Protein AF-A0A0D1VXF8-F1 (afdb_monomer)

Secondary structure (DSSP, 8-state):
------HHHHHHHHHHHHHHHHHHHHHHHHHHHHHSGGGGS----S-GGGG--SS---BPPPEEEEEEETTT--EEEEE-HHHHHH--SPPPTT-EEEEEE---TT--S-SS---TTSHHHHHHHHHHHHHHHHHHHHHHTT-HHHHHHHHHHHHHHHHHHHHT-EEE--------GGGTTSPPP--EEEE-TTS-EEEEEESSHHHHHHHHPPPBEEESS--S--SSSSS---

Organism: NCBI:txid1016849

Radius of gyration: 23.97 Å; Cα contacts (8 Å, |Δi|>4): 294; chains: 1; bounding box: 50×52×71 Å

Nearest PDB structures (foldseek):
  6zqf-assembly1_UV  TM=2.714E-01  e=1.755E+00  Saccharomyces cerevisiae S288C

Structure (mmCIF, N/CA/C/O backbone):
data_AF-A0A0D1VXF8-F1
#
_entry.id   AF-A0A0D1VXF8-F1
#
loop_
_atom_site.group_PDB
_atom_site.id
_atom_site.type_symbol
_atom_site.label_atom_id
_atom_site.label_alt_id
_atom_site.label_comp_id
_atom_site.label_asym_id
_atom_site.label_entity_id
_atom_site.label_seq_id
_atom_site.pdbx_PDB_ins_code
_atom_site.Cartn_x
_atom_site.Cartn_y
_atom_site.Cartn_z
_atom_site.occupancy
_atom_site.B_iso_or_equiv
_atom_site.auth_seq_id
_atom_site.auth_comp_id
_atom_site.auth_asym_id
_atom_site.auth_atom_id
_atom_site.pdbx_PDB_model_num
ATOM 1 N N . MET A 1 1 ? -6.083 28.041 -29.529 1.00 39.19 1 MET A N 1
ATOM 2 C CA . MET A 1 1 ? -6.226 26.571 -29.591 1.00 39.19 1 MET A CA 1
ATOM 3 C C . MET A 1 1 ? -5.742 26.118 -30.961 1.00 39.19 1 MET A C 1
ATOM 5 O O . MET A 1 1 ? -6.492 26.207 -31.921 1.00 39.19 1 MET A O 1
ATOM 9 N N . HIS A 1 2 ? -4.458 25.769 -31.075 1.00 44.50 2 HIS A N 1
ATOM 10 C CA . HIS A 1 2 ? -3.859 25.305 -32.329 1.00 44.50 2 HIS A CA 1
ATOM 11 C C . HIS A 1 2 ? -4.142 23.806 -32.450 1.00 44.50 2 HIS A C 1
ATOM 13 O O . HIS A 1 2 ? -3.586 23.005 -31.704 1.00 44.50 2 HIS A O 1
ATOM 19 N N . TRP A 1 3 ? -5.088 23.453 -33.314 1.00 53.38 3 TRP A N 1
ATOM 20 C CA . TRP A 1 3 ? -5.453 22.068 -33.589 1.00 53.38 3 TRP A CA 1
ATOM 21 C C . TRP A 1 3 ? -4.365 21.413 -34.456 1.00 53.38 3 TRP A C 1
ATOM 2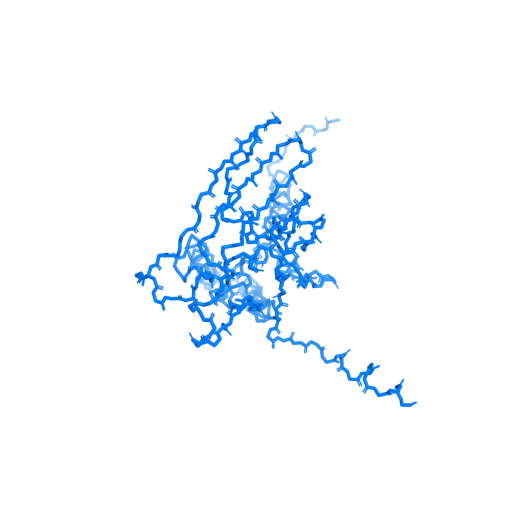3 O O . TRP A 1 3 ? -3.724 22.067 -35.281 1.00 53.38 3 TRP A O 1
ATOM 33 N N . ILE A 1 4 ? -4.101 20.146 -34.162 1.00 55.56 4 ILE A N 1
ATOM 34 C CA . ILE A 1 4 ? -2.943 19.346 -34.569 1.00 55.56 4 ILE A CA 1
ATOM 35 C C . ILE A 1 4 ? -2.866 19.199 -36.095 1.00 55.56 4 ILE A C 1
ATOM 37 O O . ILE A 1 4 ? -3.741 18.587 -36.696 1.00 55.56 4 ILE A O 1
ATOM 41 N N . ASN A 1 5 ? -1.781 19.687 -36.707 1.00 58.69 5 ASN A N 1
ATOM 42 C CA . ASN A 1 5 ? -1.540 19.574 -38.154 1.00 58.69 5 ASN A CA 1
ATOM 43 C C . ASN A 1 5 ? -0.425 18.575 -38.528 1.00 58.69 5 ASN A C 1
ATOM 45 O O . ASN A 1 5 ? -0.113 18.451 -39.709 1.00 58.69 5 ASN A O 1
ATOM 49 N N . ASN A 1 6 ? 0.208 17.874 -37.572 1.00 61.31 6 ASN A N 1
ATOM 50 C CA . ASN A 1 6 ? 1.345 16.996 -37.882 1.00 61.31 6 ASN A CA 1
ATOM 51 C C . ASN A 1 6 ? 1.429 15.745 -36.982 1.00 61.31 6 ASN A C 1
ATOM 53 O O . ASN A 1 6 ? 1.296 15.825 -35.760 1.00 61.31 6 ASN A O 1
ATOM 57 N N . PHE A 1 7 ? 1.703 14.574 -37.569 1.00 63.66 7 PHE A N 1
ATOM 58 C CA . PHE A 1 7 ? 1.803 13.301 -36.831 1.00 63.66 7 PHE A CA 1
ATOM 59 C C . PHE A 1 7 ? 3.023 13.240 -35.897 1.00 63.66 7 PHE A C 1
ATOM 61 O O . PHE A 1 7 ? 2.974 12.592 -34.854 1.00 63.66 7 PHE A O 1
ATOM 68 N N . GLN A 1 8 ? 4.089 13.981 -36.212 1.00 64.69 8 GLN A N 1
ATOM 69 C CA . GLN A 1 8 ? 5.273 14.095 -35.353 1.00 64.69 8 GLN A CA 1
ATOM 70 C C . GLN A 1 8 ? 4.994 14.876 -34.061 1.00 64.69 8 GLN A C 1
ATOM 72 O O . GLN A 1 8 ? 5.508 14.510 -33.005 1.00 64.69 8 GLN A O 1
ATOM 77 N N . SER A 1 9 ? 4.139 15.908 -34.107 1.00 61.84 9 SER A N 1
ATOM 78 C CA . SER A 1 9 ? 3.729 16.617 -32.886 1.00 61.84 9 SER A CA 1
ATOM 79 C C . SER A 1 9 ? 2.830 15.753 -32.001 1.00 61.84 9 SER A C 1
ATOM 81 O O . SER A 1 9 ? 2.907 15.854 -30.783 1.00 61.84 9 SER A O 1
ATOM 83 N N . LEU A 1 10 ? 2.034 14.858 -32.602 1.00 66.00 10 LEU A N 1
ATOM 84 C CA . LEU A 1 10 ? 1.203 13.904 -31.863 1.00 66.00 10 LEU A CA 1
ATOM 85 C C . LEU A 1 10 ? 2.054 12.821 -31.166 1.00 66.00 10 LEU A C 1
ATOM 87 O O . LEU A 1 10 ? 1.751 12.422 -30.046 1.00 66.00 10 LEU A O 1
ATOM 91 N N . GLN A 1 11 ? 3.144 12.374 -31.802 1.00 67.56 11 GLN A N 1
ATOM 92 C CA . GLN A 1 11 ? 4.060 11.375 -31.241 1.00 67.56 11 GLN A CA 1
ATOM 93 C C . GLN A 1 11 ? 4.790 11.882 -29.985 1.00 67.56 11 GLN A C 1
ATOM 95 O O . GLN A 1 11 ? 4.916 11.136 -29.015 1.00 67.56 11 GLN A O 1
ATOM 100 N N . LEU A 1 12 ? 5.245 13.140 -29.977 1.00 69.94 12 LEU A N 1
ATOM 101 C CA . LEU A 1 12 ? 5.939 13.732 -28.824 1.00 69.94 12 LEU A CA 1
ATOM 102 C C . LEU A 1 12 ? 5.010 13.931 -27.616 1.00 69.94 12 LEU A C 1
ATOM 104 O O . LEU A 1 12 ? 5.421 13.688 -26.482 1.00 69.94 12 LEU A O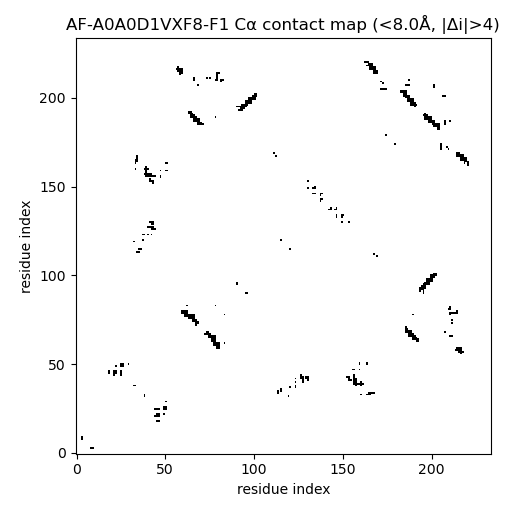 1
ATOM 108 N N . ASP A 1 13 ? 3.753 14.309 -27.857 1.00 75.12 13 ASP A N 1
ATOM 109 C CA . ASP A 1 13 ? 2.767 14.544 -26.795 1.00 75.12 13 ASP A CA 1
ATOM 110 C C . ASP A 1 13 ? 2.313 13.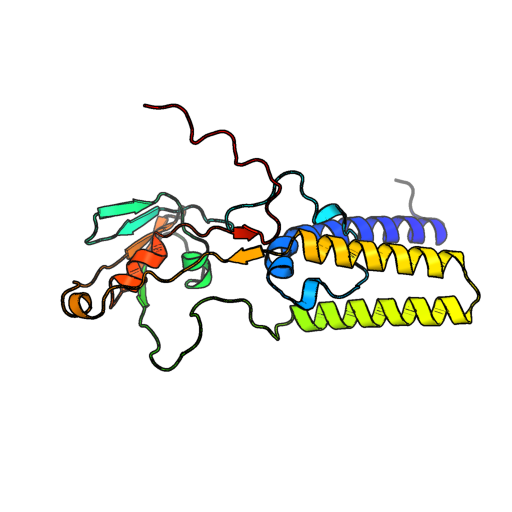226 -26.133 1.00 75.12 13 ASP A C 1
ATOM 112 O O . ASP A 1 13 ? 2.252 13.109 -24.909 1.00 75.12 13 ASP A O 1
ATOM 116 N N . ILE A 1 14 ? 2.113 12.166 -26.931 1.00 80.25 14 ILE A N 1
ATOM 117 C CA . ILE A 1 14 ? 1.750 10.829 -26.426 1.00 80.25 14 ILE A CA 1
ATOM 118 C C . ILE A 1 14 ? 2.840 10.245 -25.518 1.00 80.25 14 ILE A C 1
ATOM 120 O O . ILE A 1 14 ? 2.520 9.671 -24.477 1.00 80.25 14 ILE A O 1
ATOM 124 N N . VAL A 1 15 ? 4.122 10.393 -25.872 1.00 77.25 15 VAL A N 1
ATOM 125 C CA . VAL A 1 15 ? 5.230 9.894 -25.037 1.00 77.25 15 VAL A CA 1
ATOM 126 C C . VAL A 1 15 ? 5.268 10.622 -23.692 1.00 77.25 15 VAL A C 1
ATOM 128 O O . VAL A 1 15 ? 5.439 9.976 -22.657 1.00 77.25 15 VAL A O 1
ATOM 131 N N . GLY A 1 16 ? 5.033 11.938 -23.687 1.00 78.69 16 GLY A N 1
ATOM 132 C CA . GLY A 1 16 ? 4.915 12.722 -22.457 1.00 78.69 16 GLY A CA 1
ATOM 133 C C . GLY A 1 16 ? 3.761 12.251 -21.568 1.00 78.69 16 GLY A C 1
ATOM 134 O O . GLY A 1 16 ? 3.955 12.012 -20.376 1.00 78.69 16 GLY A O 1
ATOM 135 N N . ILE A 1 17 ? 2.577 12.030 -22.149 1.00 83.12 17 ILE A N 1
ATOM 136 C CA . ILE A 1 17 ? 1.393 11.554 -21.413 1.00 83.12 17 ILE A CA 1
ATOM 137 C C . ILE A 1 17 ? 1.622 10.150 -20.837 1.00 83.12 17 ILE A C 1
ATOM 139 O O . ILE A 1 17 ? 1.287 9.905 -19.677 1.00 83.12 17 ILE A O 1
ATOM 143 N N . ILE A 1 18 ? 2.218 9.230 -21.605 1.00 81.94 18 ILE A N 1
ATOM 144 C CA . ILE A 1 18 ? 2.530 7.870 -21.133 1.00 81.94 18 ILE A CA 1
ATOM 145 C C . ILE A 1 18 ? 3.551 7.910 -19.994 1.00 81.94 18 ILE A C 1
ATOM 147 O O . ILE A 1 18 ? 3.412 7.146 -19.039 1.00 81.94 18 ILE A O 1
ATOM 151 N N . ALA A 1 19 ? 4.544 8.800 -20.057 1.00 80.81 19 ALA A N 1
ATOM 152 C CA . ALA A 1 19 ? 5.529 8.954 -18.993 1.00 80.81 19 ALA A CA 1
ATOM 153 C C . ALA A 1 19 ? 4.879 9.440 -17.687 1.00 80.81 19 ALA A C 1
ATOM 155 O O . ALA A 1 19 ? 5.043 8.795 -16.653 1.00 80.81 19 ALA A O 1
ATOM 156 N N . VAL A 1 20 ? 4.066 10.502 -17.745 1.00 81.31 20 VAL A N 1
ATOM 157 C CA . VAL A 1 20 ? 3.362 11.054 -16.570 1.00 81.31 20 VAL A CA 1
ATOM 158 C C . VAL A 1 20 ? 2.360 10.050 -15.992 1.00 81.31 20 VAL A C 1
ATOM 160 O O . VAL A 1 20 ? 2.279 9.852 -14.778 1.00 81.31 20 VAL A O 1
ATOM 163 N N . LEU A 1 21 ? 1.606 9.361 -16.852 1.00 83.75 21 LEU A N 1
ATOM 164 C CA . LEU A 1 21 ? 0.659 8.330 -16.428 1.00 83.75 21 LEU A CA 1
ATOM 165 C C . LEU A 1 21 ? 1.382 7.111 -15.838 1.00 83.75 21 LEU A C 1
ATOM 167 O O . LEU A 1 21 ? 0.932 6.538 -14.843 1.00 83.75 21 LEU A O 1
ATOM 171 N N . GLY A 1 22 ? 2.522 6.741 -16.420 1.00 80.19 22 GLY A N 1
ATOM 172 C CA . GLY A 1 22 ? 3.407 5.696 -15.924 1.00 80.19 22 GLY A CA 1
ATOM 173 C C . GLY A 1 22 ? 3.959 6.023 -14.539 1.00 80.19 22 GLY A C 1
ATOM 174 O O . GLY A 1 22 ? 3.863 5.190 -13.640 1.00 80.19 22 GLY A O 1
ATOM 175 N N . GLU A 1 23 ? 4.452 7.243 -14.332 1.00 80.62 23 GLU A N 1
ATOM 176 C CA . GLU A 1 23 ? 4.918 7.740 -13.034 1.00 80.62 23 GLU A CA 1
ATOM 177 C C . GLU A 1 23 ? 3.808 7.683 -11.974 1.00 80.62 23 GLU A C 1
ATOM 179 O O . GLU A 1 23 ? 3.981 7.083 -10.909 1.00 80.62 23 GLU A O 1
ATOM 184 N N . GLY A 1 24 ? 2.619 8.206 -12.289 1.00 77.12 24 GLY A N 1
ATOM 185 C CA . GLY A 1 24 ? 1.464 8.170 -11.386 1.00 77.12 24 GLY A CA 1
ATOM 186 C C . GLY A 1 24 ? 0.954 6.755 -11.071 1.00 77.12 24 GLY A C 1
ATOM 187 O O . GLY A 1 24 ? 0.345 6.524 -10.023 1.00 77.12 24 GLY A O 1
ATOM 188 N N . SER A 1 25 ? 1.186 5.792 -11.965 1.00 77.75 25 SER A N 1
ATOM 189 C CA . SER A 1 25 ? 0.842 4.382 -11.749 1.00 77.75 25 SER A CA 1
ATOM 190 C C . SER A 1 25 ? 1.888 3.657 -10.895 1.00 77.75 25 SER A C 1
ATOM 192 O O . SER A 1 25 ? 1.539 2.879 -10.001 1.00 77.75 25 SER A O 1
ATOM 194 N N . VAL A 1 26 ? 3.175 3.942 -11.123 1.00 77.06 26 VAL A N 1
ATOM 195 C CA . VAL A 1 26 ? 4.293 3.349 -10.375 1.00 77.06 26 VAL A CA 1
ATOM 196 C C . VAL A 1 26 ? 4.300 3.830 -8.922 1.00 77.06 26 VAL A C 1
ATOM 198 O O . VAL A 1 26 ? 4.427 2.997 -8.027 1.00 77.06 26 VAL A O 1
ATOM 201 N N . THR A 1 27 ? 4.078 5.123 -8.667 1.00 76.88 27 THR A N 1
ATOM 202 C CA . THR A 1 27 ? 4.013 5.693 -7.303 1.00 76.88 27 THR A CA 1
ATOM 203 C C . THR A 1 27 ? 2.895 5.077 -6.461 1.00 76.88 27 THR A C 1
ATOM 205 O O . THR A 1 27 ? 3.127 4.658 -5.326 1.00 76.88 27 THR A O 1
ATOM 208 N N . ARG A 1 28 ? 1.686 4.923 -7.020 1.00 72.75 28 ARG A N 1
ATOM 209 C CA . ARG A 1 28 ? 0.549 4.307 -6.309 1.00 72.75 28 ARG A CA 1
ATOM 210 C C . ARG A 1 28 ? 0.780 2.845 -5.947 1.00 72.75 28 ARG A C 1
ATOM 212 O O . ARG A 1 28 ? 0.336 2.396 -4.895 1.00 72.75 28 ARG A O 1
ATOM 219 N N . ASN A 1 29 ? 1.482 2.108 -6.802 1.00 73.56 29 ASN A N 1
ATOM 220 C CA . ASN A 1 29 ? 1.740 0.683 -6.603 1.00 73.56 29 ASN A CA 1
ATOM 221 C C . ASN A 1 29 ? 3.113 0.398 -5.973 1.00 73.56 29 ASN A C 1
ATOM 223 O O . ASN A 1 29 ? 3.481 -0.769 -5.812 1.00 73.56 29 ASN A O 1
ATOM 227 N N . ALA A 1 30 ? 3.869 1.432 -5.592 1.00 72.88 30 ALA A N 1
ATOM 228 C CA . ALA A 1 30 ? 5.232 1.321 -5.079 1.00 72.88 30 ALA A CA 1
ATOM 229 C C . ALA A 1 30 ? 5.324 0.428 -3.833 1.00 72.88 30 ALA A C 1
ATOM 231 O O . ALA A 1 30 ? 6.174 -0.462 -3.767 1.00 72.88 30 ALA A O 1
ATOM 232 N N . GLN A 1 31 ? 4.410 0.616 -2.873 1.00 72.38 31 GLN A N 1
ATOM 233 C CA . GLN A 1 31 ? 4.386 -0.138 -1.615 1.00 72.38 31 GLN A CA 1
ATOM 234 C C . GLN A 1 31 ? 4.126 -1.630 -1.857 1.00 72.38 31 GLN A C 1
ATOM 236 O O . GLN A 1 31 ? 4.892 -2.470 -1.388 1.00 72.38 31 GLN A O 1
ATOM 241 N N . VAL A 1 32 ? 3.101 -1.955 -2.652 1.00 68.75 32 VAL A N 1
ATOM 242 C CA . VAL A 1 32 ? 2.720 -3.340 -2.986 1.00 68.75 32 VAL A CA 1
ATOM 243 C C . VAL A 1 32 ? 3.794 -4.021 -3.828 1.00 68.75 32 VAL A C 1
ATOM 245 O O . VAL A 1 32 ? 4.091 -5.199 -3.637 1.00 68.75 32 VAL A O 1
ATOM 248 N N . THR A 1 33 ? 4.417 -3.277 -4.740 1.00 70.19 33 THR A N 1
ATOM 249 C CA . THR A 1 33 ? 5.465 -3.830 -5.595 1.00 70.19 33 THR A CA 1
ATOM 250 C C . THR A 1 33 ? 6.725 -4.149 -4.804 1.00 70.19 33 THR A C 1
ATOM 252 O O . THR A 1 33 ? 7.297 -5.223 -4.969 1.00 70.19 33 THR A O 1
ATOM 255 N N . SER A 1 34 ? 7.096 -3.275 -3.872 1.00 68.94 34 SER A N 1
ATOM 256 C CA . SER A 1 34 ? 8.298 -3.434 -3.050 1.00 68.94 34 SER A CA 1
ATOM 257 C C . SER A 1 34 ? 8.205 -4.562 -2.005 1.00 68.94 34 SER A C 1
ATOM 259 O O . SER A 1 34 ? 9.230 -4.964 -1.454 1.00 68.94 34 SER A O 1
ATOM 261 N N . LEU A 1 35 ? 7.003 -5.109 -1.769 1.00 70.00 35 LEU A N 1
ATOM 262 C CA . LEU A 1 35 ? 6.782 -6.334 -0.983 1.00 70.00 35 LEU A CA 1
ATOM 263 C C . LEU A 1 35 ? 7.122 -7.613 -1.760 1.00 70.00 35 LEU A C 1
ATOM 265 O O . LEU A 1 35 ? 7.445 -8.643 -1.167 1.00 70.00 35 LEU A O 1
ATOM 269 N N . SER A 1 36 ? 7.016 -7.581 -3.090 1.00 71.56 36 SER A N 1
ATOM 270 C CA . SER A 1 36 ? 7.239 -8.758 -3.925 1.00 71.56 36 SER A CA 1
ATOM 271 C C . SER A 1 36 ? 8.726 -8.961 -4.189 1.00 71.56 36 SER A C 1
ATOM 273 O O . SER A 1 36 ? 9.424 -8.057 -4.649 1.00 71.56 36 SER A O 1
ATOM 275 N N . TRP A 1 37 ? 9.215 -10.188 -3.993 1.00 68.12 37 TRP A N 1
ATOM 276 C CA . TRP A 1 37 ? 10.587 -10.547 -4.366 1.00 68.12 37 TRP A CA 1
ATOM 277 C C . TRP A 1 37 ? 10.849 -10.346 -5.870 1.00 68.12 37 TRP A C 1
ATOM 279 O O . TRP A 1 37 ? 11.949 -9.966 -6.270 1.00 68.12 37 TRP A O 1
ATOM 289 N N . TRP A 1 38 ? 9.815 -10.488 -6.700 1.00 68.81 38 TRP A N 1
ATOM 290 C CA . TRP A 1 38 ? 9.895 -10.308 -8.149 1.00 68.81 38 TRP A CA 1
ATOM 291 C C . TRP A 1 38 ? 10.164 -8.861 -8.588 1.00 68.81 38 TRP A C 1
ATOM 293 O O . TRP A 1 38 ? 10.470 -8.629 -9.753 1.00 68.81 38 TRP A O 1
ATOM 303 N N . SER A 1 39 ? 10.114 -7.887 -7.671 1.00 64.62 39 SER A N 1
ATOM 304 C CA . SER A 1 39 ? 10.454 -6.489 -7.966 1.00 64.62 39 SER A CA 1
ATOM 305 C C . SER A 1 39 ? 11.955 -6.238 -8.161 1.00 64.62 39 SER A C 1
ATOM 307 O O . SER A 1 39 ? 12.322 -5.151 -8.600 1.00 64.62 39 SER A O 1
ATOM 309 N N . ILE A 1 40 ? 12.817 -7.211 -7.844 1.00 67.62 40 ILE A N 1
ATOM 310 C CA . ILE A 1 40 ? 14.269 -7.137 -8.094 1.00 67.62 40 ILE A CA 1
ATOM 311 C C . ILE A 1 40 ? 14.595 -7.462 -9.562 1.00 67.62 40 ILE A C 1
ATOM 313 O O . ILE A 1 40 ? 15.673 -7.137 -10.051 1.00 67.62 40 ILE A O 1
ATOM 317 N N . LEU A 1 41 ? 13.662 -8.092 -10.284 1.00 72.62 41 LEU A N 1
ATOM 318 C CA . LEU A 1 41 ? 13.877 -8.491 -11.668 1.00 72.62 41 LEU A CA 1
ATOM 319 C C . LEU A 1 41 ? 14.094 -7.250 -12.561 1.00 72.62 41 LEU A C 1
ATOM 321 O O . LEU A 1 41 ? 13.306 -6.301 -12.472 1.00 72.62 41 LEU A O 1
ATOM 325 N N . PRO A 1 42 ? 15.110 -7.251 -13.443 1.00 60.88 42 PRO A N 1
ATOM 326 C CA . PRO A 1 42 ? 15.307 -6.174 -14.404 1.00 60.88 42 PRO A CA 1
ATOM 327 C C . PRO A 1 42 ? 14.087 -6.042 -15.325 1.00 60.88 42 PRO A C 1
ATOM 329 O O . PRO A 1 42 ? 13.740 -6.972 -16.062 1.00 60.88 42 PRO A O 1
ATOM 332 N N . ARG A 1 43 ? 13.421 -4.885 -15.274 1.00 71.56 43 ARG A N 1
ATOM 333 C CA . ARG A 1 43 ? 12.254 -4.555 -16.103 1.00 71.56 43 ARG A CA 1
ATOM 334 C C . ARG A 1 43 ? 12.280 -3.083 -16.508 1.00 71.56 43 ARG A C 1
ATOM 336 O O . ARG A 1 43 ? 12.791 -2.241 -15.775 1.00 71.56 43 ARG A O 1
ATOM 343 N N . PHE A 1 44 ? 11.675 -2.768 -17.649 1.00 65.56 44 PHE A N 1
ATOM 344 C CA . PHE A 1 44 ? 11.412 -1.382 -18.029 1.00 65.56 44 PHE A CA 1
ATOM 345 C C . PHE A 1 44 ? 10.292 -0.818 -17.154 1.00 65.56 44 PHE A C 1
ATOM 347 O O . PHE A 1 44 ? 9.118 -1.135 -17.344 1.00 65.56 44 PHE A O 1
ATOM 354 N N . LEU A 1 45 ? 10.657 0.008 -16.177 1.00 68.88 45 LEU A N 1
ATOM 355 C CA . LEU A 1 45 ? 9.709 0.856 -15.466 1.00 68.88 45 LEU A CA 1
ATOM 356 C C . LEU A 1 45 ? 9.699 2.238 -16.127 1.00 68.88 45 LEU A C 1
ATOM 358 O O . LEU A 1 45 ? 10.774 2.805 -16.305 1.00 68.88 45 LEU A O 1
ATOM 362 N N . PRO A 1 46 ? 8.523 2.802 -16.458 1.00 57.44 46 PRO A N 1
ATOM 363 C CA . PRO A 1 46 ? 8.433 4.102 -17.125 1.00 57.44 46 PRO A CA 1
ATOM 364 C C . PRO A 1 46 ? 8.995 5.259 -16.278 1.00 57.44 46 PRO A C 1
ATOM 366 O O . PRO A 1 46 ? 9.360 6.286 -16.835 1.00 57.44 46 PRO A O 1
ATOM 369 N N . ALA A 1 47 ? 9.129 5.085 -14.955 1.00 59.91 47 ALA A N 1
ATOM 370 C CA . ALA A 1 47 ? 9.767 6.050 -14.059 1.00 59.91 47 ALA A CA 1
ATOM 371 C C . ALA A 1 47 ? 10.326 5.355 -12.796 1.00 59.91 47 ALA A C 1
ATOM 373 O O . ALA A 1 47 ? 9.639 5.282 -11.775 1.00 59.91 47 ALA A O 1
ATOM 374 N N . PRO A 1 48 ? 11.562 4.819 -12.817 1.00 59.25 48 PRO A N 1
ATOM 375 C CA . PRO A 1 48 ? 12.150 4.185 -11.634 1.00 59.25 48 PRO A CA 1
ATOM 376 C C . PRO A 1 48 ? 12.473 5.204 -10.529 1.00 59.25 48 PRO A C 1
ATOM 378 O O . PRO A 1 48 ? 12.443 4.855 -9.353 1.00 59.25 48 PRO A O 1
ATOM 381 N N . GLN A 1 49 ? 12.706 6.470 -10.896 1.00 65.88 49 GLN A N 1
ATOM 382 C CA . GLN A 1 49 ? 12.953 7.574 -9.958 1.00 65.88 49 GLN A CA 1
ATOM 383 C C . GLN A 1 49 ? 11.750 7.838 -9.044 1.00 65.88 49 GLN A C 1
ATOM 385 O O . GLN A 1 49 ? 11.915 8.248 -7.904 1.00 65.88 49 GLN A O 1
ATOM 390 N N . ALA A 1 50 ? 10.539 7.531 -9.511 1.00 61.69 50 ALA A N 1
ATOM 391 C CA . ALA A 1 50 ? 9.306 7.715 -8.754 1.00 61.69 50 ALA A CA 1
ATOM 392 C C . ALA A 1 50 ? 9.216 6.808 -7.511 1.00 61.69 50 ALA A C 1
ATOM 394 O O . ALA A 1 50 ? 8.418 7.044 -6.611 1.00 61.69 50 ALA A O 1
ATOM 395 N N . LEU A 1 51 ? 10.032 5.751 -7.464 1.00 65.56 51 LEU A N 1
ATOM 396 C CA . LEU A 1 51 ? 10.167 4.866 -6.307 1.00 65.56 51 LEU A CA 1
ATOM 397 C C . LEU A 1 51 ? 11.188 5.387 -5.280 1.00 65.56 51 LEU A C 1
ATOM 399 O O . LEU A 1 51 ? 11.254 4.863 -4.170 1.00 65.56 51 LEU A O 1
ATOM 403 N N . LEU A 1 52 ? 11.962 6.415 -5.636 1.00 66.56 52 LEU A N 1
ATOM 404 C CA . LEU A 1 52 ? 12.890 7.132 -4.764 1.00 66.56 52 LEU A CA 1
ATOM 405 C C . LEU A 1 52 ? 12.187 8.367 -4.177 1.00 66.56 52 LEU A C 1
ATOM 407 O O . LEU A 1 52 ? 12.641 9.498 -4.339 1.00 66.56 52 LEU A O 1
ATOM 411 N N . GLU A 1 53 ? 11.041 8.158 -3.521 1.00 66.06 53 GLU A N 1
ATOM 412 C CA . GLU A 1 53 ? 10.396 9.227 -2.752 1.00 66.06 53 GLU A CA 1
ATOM 413 C C . GLU A 1 53 ? 11.373 9.731 -1.669 1.00 66.06 53 GLU A C 1
ATOM 415 O O . GLU A 1 53 ? 12.007 8.941 -0.964 1.00 66.06 53 GLU A O 1
ATOM 420 N N . HIS A 1 54 ? 11.487 11.057 -1.536 1.00 59.75 54 HIS A N 1
ATOM 421 C CA . HIS A 1 54 ? 12.371 11.725 -0.569 1.00 59.75 54 HIS A CA 1
ATOM 422 C C . HIS A 1 54 ? 12.046 11.359 0.888 1.00 59.75 54 HIS A C 1
ATOM 424 O O . HIS A 1 54 ? 12.909 11.450 1.759 1.00 59.75 54 HIS A O 1
ATOM 430 N N . GLU A 1 55 ? 10.814 10.917 1.146 1.00 65.50 55 GLU A N 1
ATOM 431 C CA . GLU A 1 55 ? 10.385 10.397 2.434 1.00 65.50 55 GLU A CA 1
ATOM 432 C C . GLU A 1 55 ? 9.882 8.965 2.275 1.00 65.50 55 GLU A C 1
ATOM 434 O O . GLU A 1 55 ? 8.918 8.668 1.568 1.00 65.50 55 GLU A O 1
ATOM 439 N N . ARG A 1 56 ? 10.552 8.050 2.968 1.00 68.75 56 ARG A N 1
ATOM 440 C CA . ARG A 1 56 ? 10.183 6.644 2.967 1.00 68.75 56 ARG A CA 1
ATOM 441 C C . ARG A 1 56 ? 8.947 6.441 3.839 1.00 68.75 56 ARG A C 1
ATOM 443 O O . ARG A 1 56 ? 8.958 6.753 5.025 1.00 68.75 56 ARG A O 1
ATOM 450 N N . LYS A 1 57 ? 7.884 5.856 3.285 1.00 72.56 57 LYS A N 1
ATOM 451 C CA . LYS A 1 57 ? 6.667 5.553 4.056 1.00 72.56 57 LYS A CA 1
ATOM 452 C C . LYS A 1 57 ? 6.948 4.428 5.054 1.00 72.56 57 LYS A C 1
ATOM 454 O O . LYS A 1 57 ? 7.137 3.279 4.658 1.00 72.56 57 LYS A O 1
ATOM 459 N N . TYR A 1 58 ? 6.968 4.755 6.345 1.00 73.00 58 TYR A N 1
ATOM 460 C CA . TYR A 1 58 ? 7.193 3.797 7.440 1.00 73.00 58 TYR A CA 1
ATOM 461 C C . TYR A 1 58 ? 5.917 3.113 7.934 1.00 73.00 58 TYR A C 1
ATOM 463 O O . TYR A 1 58 ? 5.984 2.151 8.703 1.00 73.00 58 TYR A O 1
ATOM 471 N N . ARG A 1 59 ? 4.752 3.608 7.509 1.00 76.69 59 ARG A N 1
ATOM 472 C CA . ARG A 1 59 ? 3.441 3.074 7.871 1.00 76.69 59 ARG A CA 1
ATOM 473 C C . ARG A 1 59 ? 2.605 2.811 6.630 1.00 76.69 59 ARG A C 1
ATOM 475 O O . ARG A 1 59 ? 2.731 3.505 5.619 1.00 76.69 59 ARG A O 1
ATOM 482 N N . LEU A 1 60 ? 1.768 1.786 6.728 1.00 81.44 60 LEU A N 1
ATOM 483 C CA . LEU A 1 60 ? 0.746 1.507 5.728 1.00 81.44 60 LEU A CA 1
ATOM 484 C C . LEU A 1 60 ? -0.359 2.574 5.786 1.00 81.44 60 LEU A C 1
ATOM 486 O O . L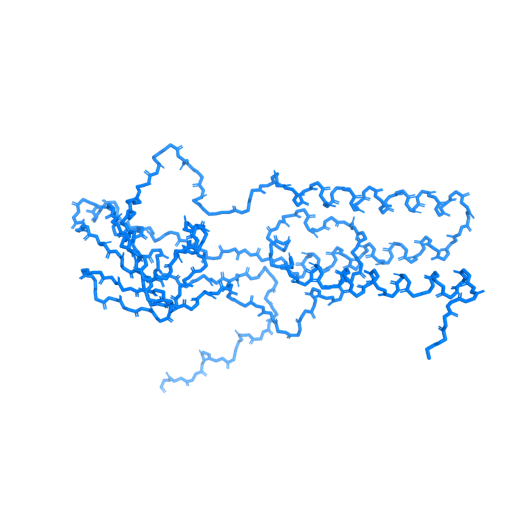EU A 1 60 ? -0.558 3.180 6.843 1.00 81.44 60 LEU A O 1
ATOM 490 N N . PRO A 1 61 ? -1.042 2.845 4.660 1.00 81.12 61 PRO A N 1
ATOM 491 C CA . PRO A 1 61 ? -2.089 3.856 4.616 1.00 81.12 61 PRO A CA 1
ATOM 492 C C . PRO A 1 61 ? -3.222 3.476 5.574 1.00 81.12 61 PRO A C 1
ATOM 494 O O . PRO A 1 61 ? -3.757 2.372 5.503 1.00 81.12 61 PRO A O 1
ATOM 497 N N . THR A 1 62 ? -3.568 4.386 6.480 1.00 85.00 62 THR A N 1
ATOM 498 C CA . THR A 1 62 ? -4.684 4.228 7.416 1.00 85.00 62 THR A CA 1
ATOM 499 C C . THR A 1 62 ? -5.922 4.951 6.894 1.00 85.00 62 THR A C 1
ATOM 501 O O . THR A 1 62 ? -5.828 5.895 6.105 1.00 85.00 62 THR A O 1
ATOM 504 N N . ALA A 1 63 ? -7.099 4.492 7.318 1.00 86.94 63 ALA A N 1
ATOM 505 C CA . ALA A 1 63 ? -8.370 5.130 6.994 1.00 86.94 63 ALA A CA 1
ATOM 506 C C . ALA A 1 63 ? -8.884 5.949 8.194 1.00 86.94 63 ALA A C 1
ATOM 508 O O . ALA A 1 63 ? -8.648 5.574 9.349 1.00 86.94 63 ALA A O 1
ATOM 509 N N . PRO A 1 64 ? -9.592 7.066 7.955 1.00 89.81 64 PRO A N 1
ATOM 510 C CA . PRO A 1 64 ? -10.181 7.846 9.034 1.00 89.81 64 PRO A CA 1
ATOM 511 C C . PRO A 1 64 ? -11.315 7.059 9.703 1.00 89.81 64 PRO A C 1
ATOM 513 O O . PRO A 1 64 ? -12.161 6.476 9.027 1.00 89.81 64 PRO A O 1
ATOM 516 N N . GLY A 1 65 ? -11.339 7.055 11.034 1.00 90.00 65 GLY A N 1
ATOM 517 C CA . GLY A 1 65 ? -12.359 6.386 11.843 1.00 90.00 65 GLY A CA 1
ATOM 518 C C . GLY A 1 65 ? -11.837 6.043 13.234 1.00 90.00 65 GLY A C 1
ATOM 519 O O . GLY A 1 65 ? -10.645 6.164 13.500 1.00 90.00 65 GLY A O 1
ATOM 520 N N . ILE A 1 66 ? -12.721 5.640 14.140 1.00 92.69 66 ILE A N 1
ATOM 521 C CA . ILE A 1 66 ? -12.381 5.349 15.536 1.00 92.69 66 ILE A CA 1
ATOM 522 C C . ILE A 1 66 ? -12.577 3.859 15.794 1.00 92.69 66 ILE A C 1
ATOM 524 O O . ILE A 1 66 ? -13.660 3.328 15.588 1.00 92.69 66 ILE A O 1
ATOM 528 N N . VAL A 1 67 ? -11.543 3.188 16.287 1.00 92.88 67 VAL A N 1
ATOM 529 C CA . VAL A 1 67 ? -11.593 1.791 16.721 1.00 92.88 67 VAL A CA 1
ATOM 530 C C . VAL A 1 67 ? -11.578 1.762 18.245 1.00 92.88 67 VAL A C 1
ATOM 532 O O . VAL A 1 67 ? -10.649 2.278 18.864 1.00 92.88 67 VAL A O 1
ATOM 535 N N . ALA A 1 68 ? -12.594 1.166 18.860 1.00 92.81 68 ALA A N 1
ATOM 536 C CA . ALA A 1 68 ? -12.747 1.068 20.306 1.00 92.81 68 ALA A CA 1
ATOM 537 C C . ALA A 1 68 ? -12.947 -0.391 20.734 1.00 92.81 68 ALA A C 1
ATOM 539 O O . ALA A 1 68 ? -13.761 -1.112 20.164 1.00 92.81 68 ALA A O 1
ATOM 540 N N . GLY A 1 69 ? -12.210 -0.843 21.744 1.00 91.12 69 GLY A N 1
ATOM 541 C CA . GLY A 1 69 ? -12.385 -2.172 22.328 1.00 91.12 69 GLY A CA 1
ATOM 542 C C . GLY A 1 69 ? -13.503 -2.135 23.359 1.00 91.12 69 GLY A C 1
ATOM 543 O O . GLY A 1 69 ? -13.383 -1.404 24.340 1.00 91.12 69 GLY A O 1
ATOM 544 N N . ALA A 1 70 ? -14.552 -2.937 23.172 1.00 87.44 70 ALA A N 1
ATOM 545 C CA . ALA A 1 70 ? -15.730 -2.934 24.040 1.00 87.44 70 ALA A CA 1
ATOM 546 C C . ALA A 1 70 ? -15.379 -3.285 25.496 1.00 87.44 70 ALA A C 1
ATOM 548 O O . ALA A 1 70 ? -15.857 -2.639 26.422 1.00 87.44 70 ALA A O 1
ATOM 549 N N . TYR A 1 71 ? -14.496 -4.270 25.688 1.00 84.94 71 TYR A N 1
ATOM 550 C CA . TYR A 1 71 ? -14.079 -4.740 27.017 1.00 84.94 71 TYR A CA 1
ATOM 551 C C . TYR A 1 71 ? -12.725 -4.178 27.461 1.00 84.94 71 TYR A C 1
ATOM 553 O O . TYR A 1 71 ? -12.476 -4.019 28.651 1.00 84.94 71 TYR A O 1
ATOM 561 N N . SER A 1 72 ? -11.834 -3.875 26.512 1.00 80.31 72 SER A N 1
ATOM 562 C CA . SER A 1 72 ? -10.480 -3.395 26.812 1.00 80.31 72 SER A CA 1
ATOM 563 C C . SER A 1 72 ? -10.425 -1.897 27.126 1.00 80.31 72 SER A C 1
ATOM 565 O O . SER A 1 72 ? -9.430 -1.454 27.694 1.00 80.31 72 SER A O 1
ATOM 567 N N . GLY A 1 73 ? -11.414 -1.104 26.698 1.00 82.38 73 GLY A N 1
ATOM 568 C CA . GLY A 1 73 ? -11.373 0.359 26.815 1.00 82.38 73 GLY A CA 1
ATOM 569 C C . GLY A 1 73 ? -10.299 1.033 25.949 1.00 82.38 73 GLY A C 1
ATOM 570 O O . GLY A 1 73 ? -10.153 2.252 25.986 1.00 82.38 73 GLY A O 1
ATOM 571 N N . THR A 1 74 ? -9.545 0.265 25.154 1.00 86.56 74 THR A N 1
ATOM 572 C CA . THR A 1 74 ? -8.556 0.802 24.215 1.00 86.56 74 THR A CA 1
ATOM 573 C C . THR A 1 74 ? -9.281 1.531 23.093 1.00 86.56 74 THR A C 1
ATOM 575 O O . THR A 1 74 ? -10.139 0.946 22.434 1.00 86.56 74 THR A O 1
ATOM 578 N N . VAL A 1 75 ? -8.921 2.790 22.851 1.00 90.81 75 VAL A N 1
ATOM 579 C CA . VAL A 1 75 ? -9.480 3.603 21.765 1.00 90.81 75 VAL A CA 1
ATOM 580 C C . VAL A 1 75 ? -8.353 4.102 20.874 1.00 90.81 75 VAL A C 1
ATOM 582 O O . VAL A 1 75 ? -7.354 4.641 21.351 1.00 90.81 75 VAL A O 1
ATOM 585 N N . LYS A 1 76 ? -8.532 3.953 19.566 1.00 91.12 76 LYS A N 1
ATOM 586 C CA . LYS A 1 76 ? -7.627 4.435 18.529 1.00 91.12 76 LYS A CA 1
ATOM 587 C C . LYS A 1 76 ? -8.413 5.279 17.534 1.00 91.12 76 LYS A C 1
ATOM 589 O O . LYS A 1 76 ? -9.477 4.873 17.092 1.00 91.12 76 LYS A O 1
ATOM 594 N N . LYS A 1 77 ? -7.900 6.459 17.185 1.00 90.62 77 LYS A N 1
ATOM 595 C CA . LYS A 1 77 ? -8.584 7.441 16.317 1.00 90.62 77 LYS A CA 1
ATOM 596 C C . LYS A 1 77 ? -8.296 7.254 14.820 1.00 90.62 77 LYS A C 1
ATOM 598 O O . LYS A 1 77 ? -8.502 8.175 14.037 1.00 90.62 77 LYS A O 1
ATOM 603 N N . GLU A 1 78 ? -7.774 6.092 14.446 1.00 90.81 78 GLU A N 1
ATOM 604 C CA . GLU A 1 78 ? -7.503 5.717 13.061 1.00 90.81 78 GLU A CA 1
ATOM 605 C C . GLU A 1 78 ? -7.832 4.235 12.855 1.00 90.81 78 GLU A C 1
ATOM 607 O O . GLU A 1 78 ? -7.636 3.410 13.756 1.00 90.81 78 GLU A O 1
ATOM 612 N N . ILE A 1 79 ? -8.309 3.899 11.658 1.00 90.12 79 ILE A N 1
ATOM 613 C CA . ILE A 1 79 ? -8.531 2.523 11.225 1.00 90.12 79 ILE A CA 1
ATOM 614 C C . ILE A 1 79 ? -7.242 2.031 10.567 1.00 90.12 79 ILE A C 1
ATOM 616 O O . ILE A 1 79 ? -6.769 2.593 9.578 1.00 90.12 79 ILE A O 1
ATOM 620 N N . ASN A 1 80 ? -6.675 0.964 11.124 1.00 88.75 80 ASN A N 1
ATOM 621 C CA . ASN A 1 80 ? -5.482 0.325 10.580 1.00 88.75 80 ASN A CA 1
ATOM 622 C C . ASN A 1 80 ? -5.742 -0.300 9.203 1.00 88.75 80 ASN A C 1
ATOM 624 O O . ASN A 1 80 ? -6.852 -0.754 8.915 1.00 88.75 80 ASN A O 1
ATOM 628 N N . PHE A 1 81 ? -4.693 -0.399 8.388 1.00 83.81 81 PHE A N 1
ATOM 629 C CA . PHE A 1 81 ? -4.761 -1.002 7.057 1.00 83.81 81 PHE A CA 1
ATOM 630 C C . PHE A 1 81 ? -5.295 -2.443 7.093 1.00 83.81 81 PH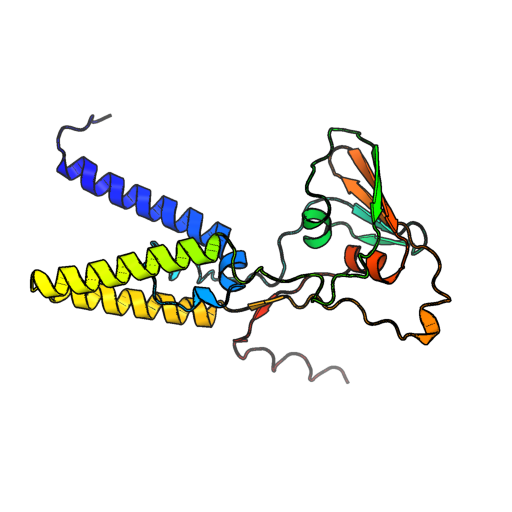E A C 1
ATOM 632 O O . PHE A 1 81 ? -6.125 -2.821 6.269 1.00 83.81 81 PHE A O 1
ATOM 639 N N . PHE A 1 82 ? -4.923 -3.232 8.102 1.00 81.25 82 PHE A N 1
ATOM 640 C CA . PHE A 1 82 ? -5.458 -4.573 8.323 1.00 81.25 82 PHE A CA 1
ATOM 641 C C . PHE A 1 82 ? -6.985 -4.586 8.473 1.00 81.25 82 PHE A C 1
ATOM 643 O O . PHE A 1 82 ? -7.661 -5.413 7.861 1.00 81.25 82 PHE A O 1
ATOM 650 N N . ALA A 1 83 ? -7.543 -3.657 9.253 1.00 85.81 83 ALA A N 1
ATOM 651 C CA . ALA A 1 83 ? -8.987 -3.577 9.450 1.00 85.81 83 ALA A CA 1
ATOM 652 C C . ALA A 1 83 ? -9.714 -3.234 8.139 1.00 85.81 83 ALA A C 1
ATOM 654 O O . ALA A 1 83 ? -10.806 -3.742 7.895 1.00 85.81 83 ALA A O 1
ATOM 655 N N . GLN A 1 84 ? -9.082 -2.436 7.274 1.00 86.19 84 GLN A N 1
ATOM 656 C CA . GLN A 1 84 ? -9.582 -2.136 5.933 1.00 86.19 84 GLN A CA 1
ATOM 657 C C . GLN A 1 84 ? -9.478 -3.341 4.985 1.00 86.19 84 GLN A C 1
ATOM 659 O O . GLN A 1 84 ? -10.390 -3.591 4.201 1.00 86.19 84 GLN A O 1
ATOM 664 N N . LEU A 1 85 ? -8.390 -4.113 5.061 1.00 83.75 85 LEU A N 1
ATOM 665 C CA . LEU A 1 85 ? -8.194 -5.296 4.222 1.00 83.75 85 LEU A CA 1
ATOM 666 C C . LEU A 1 85 ? -9.168 -6.426 4.576 1.00 83.75 85 LEU A C 1
ATOM 668 O O . LEU A 1 85 ? -9.640 -7.135 3.685 1.00 83.75 85 LEU A O 1
ATOM 672 N N . LEU A 1 86 ? -9.439 -6.601 5.871 1.00 85.44 86 LEU A N 1
ATOM 673 C CA . LEU A 1 86 ? -10.369 -7.608 6.367 1.00 85.44 86 LEU A CA 1
ATOM 674 C C . LEU A 1 86 ? -11.817 -7.234 6.037 1.00 85.44 86 LEU A C 1
ATOM 676 O O . LEU A 1 86 ? -12.600 -8.105 5.665 1.00 85.44 86 LEU A O 1
ATOM 680 N N . HIS A 1 87 ? -12.150 -5.943 6.105 1.00 86.88 87 HIS A N 1
ATOM 681 C CA . HIS A 1 87 ? -13.490 -5.449 5.818 1.00 86.88 87 HIS A CA 1
ATOM 682 C C . HIS A 1 87 ? -13.540 -4.616 4.533 1.00 86.88 87 HIS A C 1
ATOM 684 O O . HIS A 1 87 ? -13.594 -3.388 4.562 1.00 86.88 87 HIS A O 1
ATOM 690 N N . GLN A 1 88 ? -13.546 -5.303 3.389 1.00 78.56 88 GLN A N 1
ATOM 691 C CA . GLN A 1 88 ? -13.442 -4.674 2.063 1.00 78.56 88 GLN A CA 1
ATOM 692 C C . GLN A 1 88 ? -14.695 -3.905 1.630 1.00 78.56 88 GLN A C 1
ATOM 694 O O . GLN A 1 88 ? -14.613 -3.046 0.753 1.00 78.56 88 GLN A O 1
ATOM 699 N N . ARG A 1 89 ? -15.857 -4.215 2.214 1.00 84.75 89 ARG A N 1
ATOM 700 C CA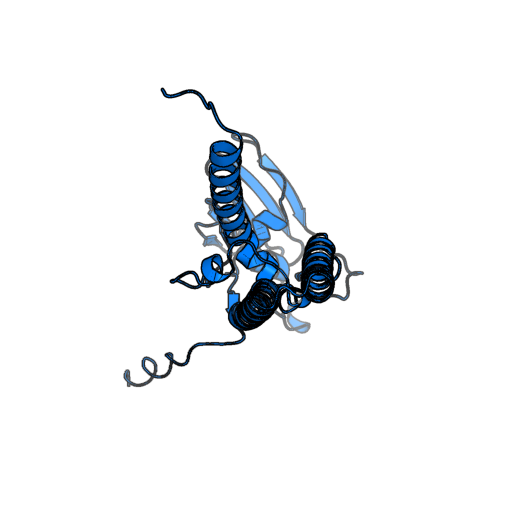 . ARG A 1 89 ? -17.112 -3.542 1.879 1.00 84.75 89 ARG A CA 1
ATOM 701 C C . ARG A 1 89 ? -17.200 -2.199 2.623 1.00 84.75 89 ARG A C 1
ATOM 703 O O . ARG A 1 89 ? -17.220 -2.224 3.863 1.00 84.75 89 ARG A O 1
ATOM 710 N N . PRO A 1 90 ? -17.277 -1.056 1.908 1.00 82.69 90 PRO A N 1
ATOM 711 C CA . PRO A 1 90 ? -17.652 0.209 2.529 1.00 82.69 90 PRO A CA 1
ATOM 712 C C . PRO A 1 90 ? -19.105 0.117 3.012 1.00 82.69 90 PRO A C 1
ATOM 714 O O . PRO A 1 90 ? -19.936 -0.484 2.331 1.00 82.69 90 PRO A O 1
ATOM 717 N N . LEU A 1 91 ? -19.383 0.661 4.196 1.00 87.62 91 LEU A N 1
ATOM 718 C CA . LEU A 1 91 ? -20.749 0.773 4.710 1.00 87.62 91 LEU A CA 1
ATOM 719 C C . LEU A 1 91 ? -21.411 2.020 4.132 1.00 87.62 91 LEU A C 1
ATOM 721 O O . LEU A 1 91 ? -20.739 3.043 3.963 1.00 87.62 91 LEU A O 1
ATOM 725 N N . ASP A 1 92 ? -22.717 1.934 3.910 1.00 90.44 92 ASP A N 1
ATOM 726 C CA . ASP A 1 92 ? -23.542 3.089 3.581 1.00 90.44 92 ASP A CA 1
ATOM 727 C C . ASP A 1 92 ? -23.704 4.011 4.804 1.00 90.44 92 ASP A C 1
ATOM 729 O O . ASP A 1 92 ? -23.374 3.660 5.944 1.00 90.44 92 ASP A O 1
ATOM 733 N N . ASP A 1 93 ? -24.184 5.230 4.571 1.00 92.12 93 ASP A N 1
ATOM 734 C CA . ASP A 1 93 ? -24.333 6.234 5.624 1.00 92.12 93 ASP A CA 1
ATOM 735 C C . ASP A 1 93 ? -25.268 5.737 6.736 1.00 92.12 93 ASP A C 1
ATOM 737 O O . ASP A 1 93 ? -26.389 5.293 6.483 1.00 92.12 93 ASP A O 1
ATOM 741 N N . PHE A 1 94 ? -24.798 5.830 7.985 1.00 91.44 94 PHE A N 1
ATOM 742 C CA . PHE A 1 94 ? -25.499 5.353 9.188 1.00 91.44 94 PHE A CA 1
ATOM 743 C C . PHE A 1 94 ? -25.849 3.850 9.206 1.00 91.44 94 PHE A C 1
ATOM 745 O O . PHE A 1 94 ? -26.667 3.418 10.021 1.00 91.44 94 PHE A O 1
ATOM 752 N N . GLU A 1 95 ? -25.226 3.030 8.355 1.00 93.50 95 GLU A N 1
ATOM 753 C CA . GLU A 1 95 ? -25.407 1.577 8.380 1.00 93.50 95 GLU A CA 1
ATOM 754 C C . GLU A 1 95 ? -24.710 0.964 9.607 1.00 93.50 95 GLU A C 1
ATOM 756 O O . GLU A 1 95 ? -23.600 1.354 9.992 1.00 93.50 95 GLU A O 1
ATOM 761 N N . VAL A 1 96 ? -25.370 -0.017 10.231 1.00 92.94 96 VAL A N 1
ATOM 762 C CA . VAL A 1 96 ? -24.817 -0.782 11.352 1.00 92.94 96 VAL A CA 1
ATOM 763 C C . VAL A 1 96 ? -24.637 -2.232 10.935 1.00 92.94 96 VAL A C 1
ATOM 765 O O . VAL A 1 96 ? -25.611 -2.923 10.644 1.00 92.94 96 VAL A O 1
ATOM 768 N N . GLU A 1 97 ? -23.395 -2.712 10.953 1.00 92.75 97 GLU A N 1
ATOM 769 C CA . GLU A 1 97 ? -23.068 -4.091 10.592 1.00 92.75 97 GLU A CA 1
ATOM 770 C C . GLU A 1 97 ? -22.457 -4.845 11.776 1.00 92.75 97 GLU A C 1
ATOM 772 O O . GLU A 1 97 ? -21.520 -4.373 12.425 1.00 92.75 97 GLU A O 1
ATOM 777 N N . LEU A 1 98 ? -22.968 -6.049 12.036 1.00 92.31 98 LEU A N 1
ATOM 778 C CA . LEU A 1 98 ? -22.382 -6.993 12.983 1.00 92.31 98 LEU A CA 1
ATOM 779 C C . LEU A 1 98 ? -21.628 -8.074 12.204 1.00 92.31 98 LEU A C 1
ATOM 781 O O . LEU A 1 98 ? -22.240 -8.847 11.471 1.00 92.31 98 LEU A O 1
ATOM 785 N N . VAL A 1 99 ? -20.312 -8.152 12.399 1.00 90.94 99 VAL A N 1
ATOM 786 C CA . VAL A 1 99 ? -19.441 -9.130 11.733 1.00 90.94 99 VAL A CA 1
ATOM 787 C C . VAL A 1 99 ? -18.796 -10.029 12.778 1.00 90.94 99 VAL A C 1
ATOM 789 O O . VAL A 1 99 ? -18.214 -9.541 13.744 1.00 90.94 99 VAL A O 1
ATOM 792 N N . GLU A 1 100 ? -18.864 -11.343 12.585 1.00 89.81 100 GLU A N 1
ATOM 793 C CA . GLU A 1 100 ? -18.154 -12.310 13.422 1.00 89.81 100 GLU A CA 1
ATOM 794 C C . GLU A 1 100 ? -16.864 -12.759 12.732 1.00 89.81 100 GLU A C 1
ATOM 796 O O . GLU A 1 100 ? -16.879 -13.216 11.589 1.00 89.81 100 GLU A O 1
ATOM 801 N N . VAL A 1 101 ? -15.733 -12.610 13.426 1.00 86.75 101 VAL A N 1
ATOM 802 C CA . VAL A 1 101 ? -14.410 -12.968 12.906 1.00 86.75 101 VAL A CA 1
ATOM 803 C C . VAL A 1 101 ? -13.875 -14.172 13.670 1.00 86.75 101 VAL A C 1
ATOM 805 O O . VAL A 1 101 ? -13.593 -14.101 14.868 1.00 86.75 101 VAL A O 1
ATOM 808 N N . VAL A 1 102 ? -13.696 -15.274 12.941 1.00 83.12 102 VAL A N 1
ATOM 809 C CA . VAL A 1 102 ? -13.190 -16.552 13.457 1.00 83.12 102 VAL A CA 1
ATOM 810 C C . VAL A 1 102 ? -11.905 -16.921 12.724 1.00 83.12 102 VAL A C 1
ATOM 812 O O . VAL A 1 102 ? -11.784 -16.749 11.509 1.00 83.12 102 VAL A O 1
ATOM 815 N N . ARG A 1 103 ? -10.922 -17.450 13.458 1.00 76.56 103 ARG A N 1
ATOM 816 C CA . ARG A 1 103 ? -9.678 -17.937 12.855 1.00 76.56 103 ARG A CA 1
ATOM 817 C C . ARG A 1 103 ? -9.927 -19.265 12.150 1.00 76.56 103 ARG A C 1
ATOM 819 O O . ARG A 1 103 ? -10.310 -20.246 12.786 1.00 76.56 103 ARG A O 1
ATOM 826 N N . ASN A 1 104 ? -9.606 -19.333 10.860 1.00 80.31 104 ASN A N 1
ATOM 827 C CA . ASN A 1 104 ? -9.559 -20.612 10.163 1.00 80.31 104 ASN A CA 1
ATOM 828 C C . ASN A 1 104 ? -8.358 -21.441 10.670 1.00 80.31 104 ASN A C 1
ATOM 830 O O . ASN A 1 104 ? -7.204 -21.043 10.501 1.00 80.31 104 ASN A O 1
ATOM 834 N N . LYS A 1 105 ? -8.635 -22.592 11.297 1.00 71.12 105 LYS A N 1
ATOM 835 C CA . LYS A 1 105 ? -7.631 -23.504 11.879 1.00 71.12 105 LYS A CA 1
ATOM 836 C C . LYS A 1 105 ? -6.814 -24.264 10.825 1.00 71.12 105 LYS A C 1
ATOM 838 O O . LYS A 1 105 ? -5.766 -24.814 11.154 1.00 71.12 105 LYS A O 1
ATOM 843 N N . GLU A 1 106 ? -7.264 -24.286 9.573 1.00 65.62 106 GLU A N 1
ATOM 844 C CA . GLU A 1 106 ? -6.630 -25.036 8.482 1.00 65.62 106 GLU A CA 1
ATOM 845 C C . GLU A 1 106 ? -5.483 -24.262 7.807 1.00 65.62 106 GLU A C 1
ATOM 847 O O . GLU A 1 106 ? -4.590 -24.858 7.200 1.00 65.62 106 GLU A O 1
ATOM 852 N N . ALA A 1 107 ? -5.440 -22.934 7.955 1.00 64.31 107 ALA A N 1
ATOM 853 C CA . ALA A 1 107 ? -4.395 -22.094 7.378 1.00 64.31 107 ALA A CA 1
ATOM 854 C C . ALA A 1 107 ? -3.121 -22.109 8.249 1.00 64.31 107 ALA A C 1
ATOM 856 O O . ALA A 1 107 ? -2.999 -21.359 9.214 1.00 64.31 107 ALA A O 1
ATOM 857 N N . LYS A 1 108 ? -2.141 -22.954 7.896 1.00 56.28 108 LYS A N 1
ATOM 858 C CA . LYS A 1 108 ? -0.825 -23.052 8.576 1.00 56.28 108 LYS A CA 1
ATOM 859 C C . LYS A 1 108 ? 0.216 -21.999 8.144 1.00 56.28 108 LYS A C 1
ATOM 861 O O . LYS A 1 108 ? 1.362 -22.063 8.583 1.00 56.28 108 LYS A O 1
ATOM 866 N N . GLY A 1 109 ? -0.148 -21.059 7.272 1.00 60.53 109 GLY A N 1
ATOM 867 C CA . GLY A 1 109 ? 0.739 -19.982 6.818 1.00 60.53 109 GLY A CA 1
ATOM 868 C C . GLY A 1 109 ? 0.710 -18.750 7.732 1.00 60.53 109 GLY A C 1
ATOM 869 O O . GLY A 1 109 ? -0.157 -18.655 8.602 1.00 60.53 109 GLY A O 1
ATOM 870 N N . PRO A 1 110 ? 1.621 -17.777 7.538 1.00 60.25 110 PRO A N 1
ATOM 871 C CA . PRO A 1 110 ? 1.427 -16.451 8.110 1.00 60.25 110 PRO A CA 1
ATOM 872 C C . PRO A 1 110 ? 0.079 -15.906 7.620 1.00 60.25 110 PRO A C 1
ATOM 874 O O . PRO A 1 110 ? -0.188 -15.910 6.419 1.00 60.25 110 PRO A O 1
ATOM 877 N N . SER A 1 111 ? -0.773 -15.449 8.542 1.00 59.25 111 SER A N 1
ATOM 878 C CA . SER A 1 111 ? -2.106 -14.914 8.216 1.00 59.25 111 SER A CA 1
ATOM 879 C C . SER A 1 111 ? -2.041 -13.729 7.241 1.00 59.25 111 SER A C 1
ATOM 881 O O . SER A 1 111 ? -3.018 -13.435 6.557 1.00 59.25 111 SER A O 1
ATOM 883 N N . PHE A 1 112 ? -0.875 -13.077 7.158 1.00 62.47 112 PHE A N 1
ATOM 884 C CA . PHE A 1 112 ? -0.629 -11.881 6.366 1.00 62.47 112 PHE A CA 1
ATOM 885 C C . PHE A 1 112 ? 0.676 -12.020 5.589 1.00 62.47 112 PHE A C 1
ATOM 887 O O . PHE A 1 112 ? 1.727 -12.310 6.158 1.00 62.47 112 PHE A O 1
ATOM 894 N N . GLY A 1 113 ? 0.602 -11.812 4.278 1.00 63.16 113 GLY A N 1
ATOM 895 C CA . GLY A 1 113 ? 1.763 -11.808 3.402 1.00 63.16 113 GLY A CA 1
ATOM 896 C C . GLY A 1 113 ? 1.372 -11.610 1.938 1.00 63.16 113 GLY A C 1
ATOM 897 O O . GLY A 1 113 ? 0.255 -11.964 1.543 1.00 63.16 113 GLY A O 1
ATOM 898 N N . PRO A 1 114 ? 2.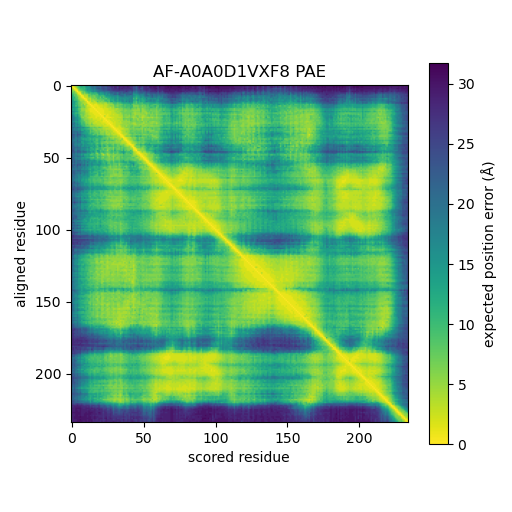266 -11.041 1.113 1.00 63.44 114 PRO A N 1
ATOM 899 C CA . PRO A 1 114 ? 2.046 -10.949 -0.322 1.00 63.44 114 PRO A CA 1
ATOM 900 C C . PRO A 1 114 ? 1.939 -12.359 -0.912 1.00 63.44 114 PRO A C 1
ATOM 902 O O . PRO A 1 114 ? 2.779 -13.224 -0.658 1.00 63.44 114 PRO A O 1
ATOM 905 N N . ARG A 1 115 ? 0.906 -12.604 -1.727 1.00 66.50 115 ARG A N 1
ATOM 906 C CA . ARG A 1 115 ? 0.814 -13.859 -2.481 1.00 66.50 115 ARG A CA 1
ATOM 907 C C . ARG A 1 115 ? 1.975 -13.905 -3.485 1.00 66.50 115 ARG A C 1
ATOM 909 O O . ARG A 1 115 ? 2.083 -12.983 -4.295 1.00 66.50 115 ARG A O 1
ATOM 916 N N . PRO A 1 116 ? 2.813 -14.958 -3.482 1.00 65.06 116 PRO A N 1
ATOM 917 C CA . PRO A 1 116 ? 4.000 -15.013 -4.338 1.00 65.06 116 PRO A CA 1
ATOM 918 C C . PRO A 1 116 ? 3.661 -15.043 -5.836 1.00 65.06 116 PRO A C 1
ATOM 920 O O . PRO A 1 116 ? 4.452 -14.570 -6.647 1.00 65.06 116 PRO A O 1
ATOM 923 N N . PHE A 1 117 ? 2.472 -15.541 -6.194 1.00 69.25 117 PHE A N 1
ATOM 924 C CA . PHE A 1 117 ? 1.966 -15.637 -7.567 1.00 69.25 117 PHE A CA 1
ATOM 925 C C . PHE A 1 117 ? 0.687 -14.804 -7.752 1.00 69.25 117 PHE A C 1
ATOM 927 O O . PHE A 1 117 ? -0.395 -15.334 -7.991 1.00 69.25 117 PHE A O 1
ATOM 934 N N . GLY A 1 118 ? 0.796 -13.486 -7.572 1.00 76.56 118 GLY A N 1
ATOM 935 C CA . GLY A 1 118 ? -0.290 -12.538 -7.853 1.00 76.56 118 GLY A CA 1
ATOM 936 C C . GLY A 1 118 ? -0.242 -11.960 -9.277 1.00 76.56 118 GLY A C 1
ATOM 937 O O . GLY A 1 118 ? 0.733 -12.175 -9.994 1.00 76.56 118 GLY A O 1
ATOM 938 N N . PRO A 1 119 ? -1.232 -11.141 -9.682 1.00 78.69 119 PRO A N 1
ATOM 939 C CA . PRO A 1 119 ? -1.214 -10.407 -10.958 1.00 78.69 119 PRO A CA 1
ATOM 940 C C . PRO A 1 119 ? 0.068 -9.593 -11.174 1.00 78.69 119 PRO A C 1
ATOM 942 O O . PRO A 1 119 ? 0.559 -9.461 -12.291 1.00 78.69 119 PRO A O 1
ATOM 945 N N . LEU A 1 120 ? 0.661 -9.111 -10.081 1.00 74.06 120 LEU A N 1
ATOM 946 C CA . LEU A 1 120 ? 1.923 -8.386 -10.095 1.00 74.06 120 LEU A CA 1
ATOM 947 C C . LEU A 1 120 ? 3.082 -9.213 -10.681 1.00 74.06 120 LEU A C 1
ATOM 949 O O . LEU A 1 120 ? 3.922 -8.645 -11.372 1.00 74.06 120 LEU A O 1
ATOM 953 N N . PHE A 1 121 ? 3.101 -10.534 -10.457 1.00 80.50 121 PHE A N 1
ATOM 954 C CA . PHE A 1 121 ? 4.098 -11.437 -11.041 1.00 80.50 121 PHE A CA 1
ATOM 955 C C . PHE A 1 121 ? 4.027 -11.427 -12.574 1.00 80.50 121 PHE A C 1
ATOM 957 O O . PHE A 1 121 ? 5.050 -11.301 -13.248 1.00 80.50 121 PHE A O 1
ATOM 964 N N . TRP A 1 122 ? 2.815 -11.481 -13.128 1.00 82.12 122 TRP A N 1
ATOM 965 C CA . TRP A 1 122 ? 2.598 -11.434 -14.574 1.00 82.12 122 TRP A CA 1
ATOM 966 C C . TRP A 1 122 ? 3.025 -10.099 -15.177 1.00 82.12 122 TRP A C 1
ATOM 968 O O . TRP A 1 122 ? 3.659 -10.079 -16.228 1.00 82.12 122 TRP A O 1
ATOM 978 N N . VAL A 1 123 ? 2.760 -8.989 -14.484 1.00 81.56 123 VAL A N 1
ATOM 979 C CA . VAL A 1 123 ? 3.211 -7.658 -14.917 1.00 81.56 123 VAL A CA 1
ATOM 980 C C . VAL A 1 123 ? 4.740 -7.558 -14.895 1.00 81.56 123 VAL A C 1
ATOM 982 O O . VAL A 1 123 ? 5.333 -7.030 -15.836 1.00 81.56 123 VAL A O 1
ATOM 985 N N . THR A 1 124 ? 5.406 -8.095 -13.865 1.00 79.06 124 THR A N 1
ATOM 986 C CA . THR A 1 124 ? 6.879 -8.147 -13.827 1.00 79.06 124 THR A CA 1
ATOM 987 C C . THR A 1 124 ? 7.459 -9.029 -14.928 1.00 79.06 124 THR A C 1
ATOM 989 O O . THR A 1 124 ? 8.440 -8.635 -15.555 1.00 79.06 124 THR A O 1
ATOM 992 N N . LEU A 1 125 ? 6.838 -10.179 -15.202 1.00 84.81 125 LEU A N 1
ATOM 993 C CA . LEU A 1 125 ? 7.278 -11.099 -16.246 1.00 84.81 125 LEU A CA 1
ATOM 994 C C . LEU A 1 125 ? 7.137 -10.468 -17.634 1.00 84.81 125 LEU A C 1
ATOM 996 O O . LEU A 1 125 ? 8.084 -10.495 -18.414 1.00 84.81 125 LEU A O 1
ATOM 1000 N N . LEU A 1 126 ? 5.992 -9.841 -17.916 1.00 86.00 126 LEU A N 1
ATOM 1001 C CA . LEU A 1 126 ? 5.741 -9.149 -19.179 1.00 86.00 126 LEU A CA 1
ATOM 1002 C C . LEU A 1 126 ? 6.724 -7.989 -19.390 1.00 86.00 126 LEU A C 1
ATOM 1004 O O . LEU A 1 126 ? 7.296 -7.856 -20.469 1.00 86.00 126 LEU A O 1
ATOM 1008 N N . GLY A 1 127 ? 6.966 -7.179 -18.354 1.00 82.19 127 GLY A N 1
ATOM 1009 C CA . GLY A 1 127 ? 7.921 -6.069 -18.422 1.00 82.19 127 GLY A CA 1
ATOM 1010 C C . GLY A 1 127 ? 9.368 -6.529 -18.627 1.00 82.19 127 GLY A C 1
ATOM 1011 O O . GLY A 1 127 ? 10.132 -5.871 -19.331 1.00 82.19 127 GLY A O 1
ATOM 1012 N N . SER A 1 128 ? 9.744 -7.673 -18.053 1.00 84.38 128 SER A N 1
ATOM 1013 C CA . SER A 1 128 ? 11.065 -8.269 -18.267 1.00 84.38 128 SER A CA 1
ATOM 1014 C C . SER A 1 128 ? 11.200 -8.885 -19.662 1.00 84.38 128 SER A C 1
ATOM 1016 O O . SER A 1 128 ? 12.200 -8.652 -20.338 1.00 84.38 128 SER A O 1
ATOM 1018 N N . ALA A 1 129 ? 10.163 -9.574 -20.149 1.00 88.88 129 ALA A N 1
ATOM 1019 C CA . ALA A 1 129 ? 10.117 -10.104 -21.511 1.00 88.88 129 ALA A CA 1
ATOM 1020 C C . ALA A 1 129 ? 10.219 -8.988 -22.563 1.00 88.88 129 ALA A C 1
ATOM 1022 O O . ALA A 1 129 ? 10.977 -9.118 -23.521 1.00 88.88 129 ALA A O 1
ATOM 1023 N N . MET A 1 130 ? 9.524 -7.864 -22.353 1.00 85.56 130 MET A N 1
ATOM 1024 C CA . MET A 1 130 ? 9.637 -6.683 -23.214 1.00 85.56 130 MET A CA 1
ATOM 1025 C C . MET A 1 130 ? 11.055 -6.094 -23.189 1.00 85.56 130 MET A C 1
ATOM 1027 O O . MET A 1 130 ? 11.593 -5.739 -24.233 1.00 85.56 130 MET A O 1
ATOM 1031 N N . GLY A 1 131 ? 11.694 -6.039 -22.016 1.00 85.38 131 GLY A N 1
ATOM 1032 C CA . GLY A 1 131 ? 13.084 -5.592 -21.905 1.00 85.38 131 GLY A CA 1
ATOM 1033 C C . GLY A 1 131 ? 14.060 -6.481 -22.675 1.00 85.38 131 GLY A C 1
ATOM 1034 O O . GLY A 1 131 ? 14.913 -5.970 -23.395 1.00 85.38 131 GLY A O 1
ATOM 1035 N N . LEU A 1 132 ? 13.897 -7.804 -22.591 1.00 87.31 132 LEU A N 1
ATOM 1036 C CA . LEU A 1 132 ? 14.691 -8.753 -23.377 1.00 87.31 132 LEU A CA 1
ATOM 1037 C C . LEU A 1 132 ? 14.441 -8.600 -24.880 1.00 87.31 132 LEU A C 1
ATOM 1039 O O . LEU A 1 132 ? 15.395 -8.606 -25.655 1.00 87.31 132 LEU A O 1
ATOM 1043 N N . ALA A 1 133 ? 13.185 -8.414 -25.292 1.00 89.44 133 ALA A N 1
ATOM 1044 C CA . ALA A 1 133 ? 12.840 -8.185 -26.690 1.00 89.44 133 ALA A CA 1
ATOM 1045 C C . ALA A 1 133 ? 13.525 -6.927 -27.246 1.00 89.44 133 ALA A C 1
ATOM 1047 O O . ALA A 1 133 ? 14.081 -6.981 -28.338 1.00 89.44 133 ALA A O 1
ATOM 1048 N N . LEU A 1 134 ? 13.557 -5.828 -26.483 1.00 86.38 134 LEU A N 1
ATOM 1049 C CA . LEU A 1 134 ? 14.252 -4.600 -26.882 1.00 86.38 134 LEU A CA 1
ATOM 1050 C C . LEU A 1 134 ? 15.767 -4.797 -26.998 1.00 86.38 134 LEU A C 1
ATOM 1052 O O . LEU A 1 134 ? 16.357 -4.306 -27.954 1.00 86.38 134 LEU A O 1
ATOM 1056 N N . ILE A 1 135 ? 16.393 -5.555 -26.091 1.00 87.38 135 ILE A N 1
ATOM 1057 C CA . ILE A 1 135 ? 17.828 -5.879 -26.187 1.00 87.38 135 ILE A CA 1
ATOM 1058 C C . ILE A 1 135 ? 18.117 -6.678 -27.463 1.00 87.38 135 ILE A C 1
ATOM 1060 O O . ILE A 1 135 ? 19.046 -6.344 -28.198 1.00 87.38 135 ILE A O 1
ATOM 1064 N N . ILE A 1 136 ? 17.313 -7.708 -27.744 1.00 90.06 136 ILE A N 1
ATOM 1065 C CA . ILE A 1 136 ? 17.473 -8.558 -28.933 1.00 90.06 136 ILE A CA 1
ATOM 1066 C C . ILE A 1 136 ? 17.270 -7.737 -30.210 1.00 90.06 136 ILE A C 1
ATOM 1068 O O . ILE A 1 136 ? 18.060 -7.841 -31.144 1.00 90.06 136 ILE A O 1
ATOM 1072 N N . LEU A 1 137 ? 16.234 -6.896 -30.244 1.00 88.81 137 LEU A N 1
ATOM 1073 C CA . LEU A 1 137 ? 15.924 -6.058 -31.397 1.00 88.81 137 LEU A CA 1
ATOM 1074 C C . LEU A 1 137 ? 17.016 -5.008 -31.637 1.00 88.81 137 LEU A C 1
ATOM 1076 O O . LEU A 1 137 ? 17.435 -4.809 -32.771 1.00 88.81 137 LEU A O 1
ATOM 1080 N N . SER A 1 138 ? 17.519 -4.382 -30.572 1.00 89.19 138 SER A N 1
ATOM 1081 C CA . SER A 1 138 ? 18.607 -3.403 -30.648 1.00 89.19 138 SER A CA 1
ATOM 1082 C C . SER A 1 138 ? 19.899 -4.023 -31.172 1.00 89.19 138 SER A C 1
ATOM 1084 O O . SER A 1 138 ? 20.590 -3.400 -31.971 1.00 89.19 138 SER A O 1
ATOM 1086 N N . ALA A 1 139 ? 20.205 -5.256 -30.756 1.00 89.56 139 ALA A N 1
ATOM 1087 C CA . ALA A 1 139 ? 21.341 -6.010 -31.275 1.00 89.56 139 ALA A CA 1
ATOM 1088 C C . ALA A 1 139 ? 21.144 -6.423 -32.743 1.00 89.56 139 ALA A C 1
ATOM 1090 O O . ALA A 1 139 ? 22.114 -6.507 -33.482 1.00 89.56 139 ALA A O 1
ATOM 1091 N N . HIS A 1 140 ? 19.904 -6.669 -33.177 1.00 94.31 140 HIS A N 1
ATOM 1092 C CA . HIS A 1 140 ? 19.604 -7.010 -34.568 1.00 94.31 140 HIS A CA 1
ATOM 1093 C C . HIS A 1 140 ? 19.725 -5.814 -35.526 1.00 94.31 140 HIS A C 1
ATOM 1095 O O . HIS A 1 140 ? 20.124 -5.999 -36.670 1.00 94.31 140 HIS A O 1
ATOM 1101 N N . TYR A 1 141 ? 19.383 -4.604 -35.073 1.00 92.69 141 TYR A N 1
ATOM 1102 C CA . TYR A 1 141 ? 19.475 -3.371 -35.870 1.00 92.69 141 TYR A CA 1
ATOM 1103 C C . TYR A 1 141 ? 20.807 -2.617 -35.709 1.00 92.69 141 TYR A C 1
ATOM 1105 O O . TYR A 1 141 ? 20.918 -1.494 -36.196 1.00 92.69 141 TYR A O 1
ATOM 1113 N N . ASP A 1 142 ? 21.796 -3.204 -35.023 1.00 90.94 142 ASP A N 1
ATOM 1114 C CA . ASP A 1 142 ? 23.110 -2.601 -34.750 1.00 90.94 142 ASP A CA 1
ATOM 1115 C C . ASP A 1 142 ? 23.045 -1.203 -34.085 1.00 90.94 142 ASP A C 1
ATOM 1117 O O . ASP A 1 142 ? 23.951 -0.377 -34.220 1.00 90.94 142 ASP A O 1
ATOM 1121 N N . ASP A 1 143 ? 21.986 -0.930 -33.312 1.00 91.31 143 ASP A N 1
ATOM 1122 C CA . ASP A 1 143 ? 21.850 0.315 -32.551 1.00 91.31 143 ASP A CA 1
ATOM 1123 C C . ASP A 1 143 ? 22.527 0.170 -31.181 1.00 91.31 143 ASP A C 1
ATOM 1125 O O . ASP A 1 143 ? 21.947 -0.307 -30.198 1.00 91.31 143 ASP A O 1
ATOM 1129 N N . GLY A 1 144 ? 23.793 0.583 -31.117 1.00 89.00 144 GLY A N 1
ATOM 1130 C CA . GLY A 1 144 ? 24.581 0.537 -29.886 1.00 89.00 144 GLY A CA 1
ATOM 1131 C C . GLY A 1 144 ? 24.078 1.487 -28.793 1.00 89.00 144 GLY A C 1
ATOM 1132 O O . GLY A 1 144 ? 24.224 1.186 -27.606 1.00 89.00 144 GLY A O 1
ATOM 1133 N N . PHE A 1 145 ? 23.461 2.616 -29.160 1.00 88.69 145 PHE A N 1
ATOM 1134 C CA . PHE A 1 145 ? 22.992 3.599 -28.182 1.00 88.69 145 PHE A CA 1
ATOM 1135 C C . PHE A 1 145 ? 21.714 3.120 -27.488 1.00 88.69 145 PHE A C 1
ATOM 1137 O O . PHE A 1 145 ? 21.606 3.201 -26.259 1.00 88.69 145 PHE A O 1
ATOM 1144 N N . ALA A 1 146 ? 20.779 2.546 -28.249 1.00 84.56 146 ALA A N 1
ATOM 1145 C CA . ALA A 1 146 ? 19.583 1.922 -27.692 1.00 84.56 146 ALA A CA 1
ATOM 1146 C C . ALA A 1 146 ? 19.925 0.726 -26.786 1.00 84.56 146 ALA A C 1
ATOM 1148 O O . ALA A 1 146 ? 19.333 0.580 -25.708 1.00 84.56 146 ALA A O 1
ATOM 1149 N N . LEU A 1 147 ? 20.933 -0.074 -27.153 1.00 87.50 147 LEU A N 1
ATOM 1150 C CA . LEU A 1 147 ? 21.399 -1.201 -26.346 1.00 87.50 147 LEU A CA 1
ATOM 1151 C C . LEU A 1 147 ? 21.984 -0.719 -25.015 1.00 87.50 147 LEU A C 1
ATOM 1153 O O . LEU A 1 147 ? 21.588 -1.201 -23.952 1.00 87.50 147 LEU A O 1
ATOM 1157 N N . PHE A 1 148 ? 22.877 0.274 -25.058 1.00 89.75 148 PHE A N 1
ATOM 1158 C CA . PHE A 1 148 ? 23.484 0.849 -23.858 1.00 89.75 148 PHE A CA 1
ATOM 1159 C C . PHE A 1 148 ? 22.435 1.448 -22.909 1.00 89.75 148 PHE A C 1
ATOM 1161 O O . PHE A 1 148 ? 22.436 1.150 -21.711 1.00 89.75 148 PHE A O 1
ATOM 1168 N N . SER A 1 149 ? 21.501 2.239 -23.448 1.00 85.62 149 SER A N 1
ATOM 1169 C CA . SER A 1 149 ? 20.402 2.843 -22.683 1.00 85.62 149 SER A CA 1
ATOM 1170 C C . SER A 1 149 ? 19.544 1.781 -21.988 1.00 85.62 149 SER A C 1
ATOM 1172 O O . SER A 1 149 ? 19.280 1.861 -20.785 1.00 85.62 149 SER A O 1
ATOM 1174 N N . THR A 1 150 ? 19.183 0.727 -22.720 1.00 85.31 150 THR A N 1
ATOM 1175 C CA . THR A 1 150 ? 18.372 -0.378 -22.203 1.00 85.31 150 THR A CA 1
ATOM 1176 C C . THR A 1 150 ? 19.061 -1.110 -21.048 1.00 85.31 150 THR A C 1
ATOM 1178 O O . THR A 1 150 ? 18.430 -1.405 -20.028 1.00 85.31 150 THR A O 1
ATOM 1181 N N . VAL A 1 151 ? 20.365 -1.370 -21.167 1.00 85.88 151 VAL A N 1
ATOM 1182 C CA . VAL A 1 151 ? 21.158 -2.018 -20.112 1.00 85.88 151 VAL A CA 1
ATOM 1183 C C . VAL A 1 151 ? 21.246 -1.137 -18.864 1.00 85.88 151 VAL A C 1
ATOM 1185 O O . VAL A 1 151 ? 21.029 -1.626 -17.754 1.00 85.88 151 VAL A O 1
ATOM 1188 N N . MET A 1 152 ? 21.504 0.163 -19.025 1.00 85.12 152 MET A N 1
ATOM 1189 C CA . MET A 1 152 ? 21.543 1.104 -17.902 1.00 85.12 152 MET A CA 1
ATOM 1190 C C . MET A 1 152 ? 20.194 1.195 -17.183 1.00 85.12 152 MET A C 1
ATOM 1192 O O . MET A 1 152 ? 20.145 1.110 -15.955 1.00 85.12 152 MET A O 1
ATOM 1196 N N . LEU A 1 153 ? 19.084 1.294 -17.918 1.00 83.94 153 LEU A N 1
ATOM 1197 C CA . LEU A 1 153 ? 17.756 1.377 -17.307 1.00 83.94 153 LEU A CA 1
ATOM 1198 C C . LEU A 1 153 ? 17.375 0.083 -16.570 1.00 83.94 153 LEU A C 1
ATOM 1200 O O . LEU A 1 153 ? 16.776 0.124 -15.493 1.00 83.94 153 LEU A O 1
ATOM 1204 N N . SER A 1 154 ? 17.786 -1.062 -17.115 1.00 82.12 154 SER A N 1
ATOM 1205 C CA . SER A 1 154 ? 17.656 -2.373 -16.479 1.00 82.12 154 SER A CA 1
ATOM 1206 C C . SER A 1 154 ? 18.411 -2.440 -15.141 1.00 82.12 154 SER A C 1
ATOM 1208 O O . SER A 1 154 ? 17.840 -2.859 -14.127 1.00 82.12 154 SER A O 1
ATOM 1210 N N . MET A 1 155 ? 19.653 -1.938 -15.092 1.00 82.81 155 MET A N 1
ATOM 1211 C CA . MET A 1 155 ? 20.426 -1.832 -13.846 1.00 82.81 155 MET A CA 1
ATOM 1212 C C . MET A 1 155 ? 19.765 -0.897 -12.830 1.00 82.81 155 MET A C 1
ATOM 1214 O O . MET A 1 155 ? 19.655 -1.254 -11.657 1.00 82.81 155 MET A O 1
ATOM 1218 N N . VAL A 1 156 ? 19.275 0.268 -13.267 1.00 82.44 156 VAL A N 1
ATOM 1219 C CA . VAL A 1 156 ? 18.559 1.213 -12.394 1.00 82.44 156 VAL A CA 1
ATOM 1220 C C . VAL A 1 156 ? 17.323 0.549 -11.780 1.00 82.44 156 VAL A C 1
ATOM 1222 O O . VAL A 1 156 ? 17.125 0.641 -10.570 1.00 82.44 156 VAL A O 1
ATOM 1225 N N . SER A 1 157 ? 16.530 -0.186 -12.568 1.00 79.56 157 SER A N 1
ATOM 1226 C CA . SER A 1 157 ? 15.363 -0.914 -12.050 1.00 79.56 157 SER A CA 1
ATOM 1227 C C . SER A 1 157 ? 15.740 -1.949 -10.984 1.00 79.56 157 SER A C 1
ATOM 1229 O O . SER A 1 157 ? 15.021 -2.086 -9.994 1.00 79.56 157 SER A O 1
ATOM 1231 N N . CYS A 1 158 ? 16.847 -2.675 -11.165 1.00 78.88 158 CYS A N 1
ATOM 1232 C CA . CYS A 1 158 ? 17.315 -3.666 -10.194 1.00 78.88 158 CYS A CA 1
ATOM 1233 C C . CYS A 1 158 ? 17.750 -3.000 -8.878 1.00 78.88 158 CYS A C 1
ATOM 1235 O O . CYS A 1 158 ? 17.294 -3.388 -7.800 1.00 78.88 158 CYS A O 1
ATOM 1237 N N . THR A 1 159 ? 18.562 -1.940 -8.961 1.00 80.38 159 THR A N 1
ATOM 1238 C CA . THR A 1 159 ? 19.036 -1.178 -7.793 1.00 80.38 159 THR A CA 1
ATOM 1239 C C . THR A 1 159 ? 17.878 -0.589 -6.999 1.00 80.38 159 THR A C 1
ATOM 1241 O O . THR A 1 159 ? 17.844 -0.705 -5.774 1.00 80.38 159 THR A O 1
ATOM 1244 N N . VAL A 1 160 ? 16.891 -0.011 -7.687 1.00 76.19 160 VAL A N 1
ATOM 1245 C CA . VAL A 1 160 ? 15.684 0.521 -7.050 1.00 76.19 160 VAL A CA 1
ATOM 1246 C C . VAL A 1 160 ? 14.888 -0.598 -6.376 1.00 76.19 160 VAL A C 1
ATOM 1248 O O . VAL A 1 160 ? 14.516 -0.450 -5.218 1.00 76.19 160 VAL A O 1
ATOM 1251 N N . GLY A 1 161 ? 14.701 -1.749 -7.030 1.00 74.88 161 GLY A N 1
ATOM 1252 C CA . GLY A 1 161 ? 14.011 -2.900 -6.434 1.00 74.88 161 GLY A CA 1
ATOM 1253 C C . GLY A 1 161 ? 14.700 -3.463 -5.183 1.00 74.88 161 GLY A C 1
ATOM 1254 O O . GLY A 1 161 ? 14.030 -3.931 -4.262 1.00 74.88 161 GLY A O 1
ATOM 1255 N N . ILE A 1 162 ? 16.032 -3.397 -5.116 1.00 76.12 162 ILE A N 1
ATOM 1256 C CA . ILE A 1 162 ? 16.807 -3.751 -3.919 1.00 76.12 162 ILE A CA 1
ATOM 1257 C C . ILE A 1 162 ? 16.629 -2.683 -2.831 1.00 76.12 162 ILE A C 1
ATOM 1259 O O . ILE A 1 162 ? 16.349 -3.018 -1.679 1.00 76.12 162 ILE A O 1
ATOM 1263 N N . GLY A 1 163 ? 16.755 -1.406 -3.203 1.00 73.25 163 GLY A N 1
ATOM 1264 C CA . GLY A 1 163 ? 16.672 -0.253 -2.309 1.00 73.25 163 GLY A CA 1
ATOM 1265 C C . GLY A 1 163 ? 15.297 -0.056 -1.677 1.00 73.25 163 GLY A C 1
ATOM 1266 O O . GLY A 1 163 ? 15.209 0.346 -0.520 1.00 73.25 163 GLY A O 1
ATOM 1267 N N . THR A 1 164 ? 14.213 -0.372 -2.382 1.00 73.38 164 THR A N 1
ATOM 1268 C CA . THR A 1 164 ? 12.854 -0.218 -1.849 1.00 73.38 164 THR A CA 1
ATOM 1269 C C . THR A 1 164 ? 12.344 -1.453 -1.128 1.00 73.38 164 THR A C 1
ATOM 1271 O O . THR A 1 164 ? 11.278 -1.386 -0.523 1.00 73.38 164 THR A O 1
ATOM 1274 N N . ARG A 1 165 ? 13.089 -2.566 -1.131 1.00 77.06 165 ARG A N 1
ATOM 1275 C CA . ARG A 1 165 ? 12.632 -3.815 -0.524 1.00 77.06 165 ARG A CA 1
ATOM 1276 C C . ARG A 1 165 ? 12.346 -3.641 0.964 1.00 77.06 165 ARG A C 1
ATOM 1278 O O . ARG A 1 165 ? 13.23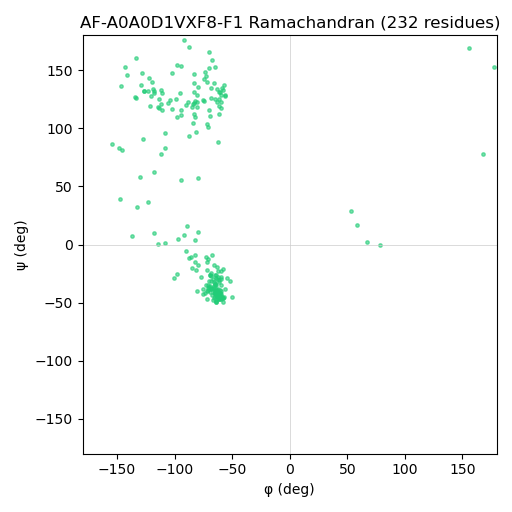2 -3.331 1.768 1.00 77.06 165 ARG A O 1
ATOM 1285 N N . TRP A 1 166 ? 11.114 -3.954 1.328 1.00 73.38 166 TRP A N 1
ATOM 1286 C CA . TRP A 1 166 ? 10.652 -3.923 2.704 1.00 73.38 166 TRP A CA 1
ATOM 1287 C C . TRP A 1 166 ? 9.885 -5.182 3.060 1.00 73.38 166 TRP A C 1
ATOM 1289 O O . TRP A 1 166 ? 9.453 -5.945 2.195 1.00 73.38 166 TRP A O 1
ATOM 1299 N N . ASP A 1 167 ? 9.796 -5.413 4.358 1.00 72.38 167 ASP A N 1
ATOM 1300 C CA . ASP A 1 167 ? 9.057 -6.497 4.968 1.00 72.38 167 ASP A CA 1
ATOM 1301 C C . ASP A 1 167 ? 8.025 -5.911 5.931 1.00 72.38 167 ASP A C 1
ATOM 1303 O O . ASP A 1 167 ? 8.255 -4.891 6.595 1.00 72.38 167 ASP A O 1
ATOM 1307 N N . LEU A 1 168 ? 6.859 -6.541 5.982 1.00 72.50 168 LEU A N 1
ATOM 1308 C CA . LEU A 1 168 ? 5.777 -6.099 6.840 1.00 72.50 168 LEU A CA 1
ATOM 1309 C C . LEU A 1 168 ? 6.027 -6.640 8.247 1.00 72.50 168 LEU A C 1
ATOM 1311 O O . LEU A 1 168 ? 5.877 -7.834 8.507 1.00 72.50 168 LEU A O 1
ATOM 1315 N N . ALA A 1 169 ? 6.360 -5.756 9.187 1.00 67.31 169 ALA A N 1
ATOM 1316 C CA . ALA A 1 169 ? 6.550 -6.117 10.587 1.00 67.31 169 ALA A CA 1
ATOM 1317 C C . ALA A 1 169 ? 5.206 -6.248 11.314 1.00 67.31 169 ALA A C 1
ATOM 1319 O O . ALA A 1 169 ? 4.938 -5.581 12.313 1.00 67.31 169 ALA A O 1
ATOM 1320 N N . PHE A 1 170 ? 4.343 -7.120 10.803 1.00 67.19 170 PHE A N 1
ATOM 1321 C CA . PHE A 1 170 ? 3.058 -7.442 11.400 1.00 67.19 170 PHE A CA 1
ATOM 1322 C C . PHE A 1 170 ? 3.121 -8.850 11.981 1.00 67.19 170 PHE A C 1
ATOM 1324 O O . PHE A 1 170 ? 2.774 -9.846 11.348 1.00 67.19 170 PHE A O 1
ATOM 1331 N N . ARG A 1 171 ? 3.660 -8.942 13.199 1.00 63.78 171 ARG A N 1
ATOM 1332 C CA . ARG A 1 171 ? 3.667 -10.194 13.955 1.00 63.78 171 ARG A CA 1
ATOM 1333 C C . ARG A 1 171 ? 2.383 -10.281 14.753 1.00 63.78 171 ARG A C 1
ATOM 1335 O O . ARG A 1 171 ? 2.129 -9.412 15.584 1.00 63.78 171 ARG A O 1
ATOM 1342 N N . GLU A 1 172 ? 1.633 -11.352 14.525 1.00 65.38 172 GLU A N 1
ATOM 1343 C CA . GLU A 1 172 ? 0.551 -11.738 15.419 1.00 65.38 172 GLU A CA 1
ATOM 1344 C C . GLU A 1 172 ? 1.133 -11.904 16.836 1.00 65.38 172 GLU A C 1
ATOM 1346 O O . GLU A 1 172 ? 2.162 -12.581 16.997 1.00 65.38 172 GLU A O 1
ATOM 1351 N N . PRO A 1 173 ? 0.551 -11.252 17.857 1.00 64.06 173 PRO A N 1
ATOM 1352 C CA . PRO A 1 173 ? 1.055 -11.354 19.214 1.00 64.06 173 PRO A CA 1
ATOM 1353 C C . PRO A 1 173 ? 0.969 -12.814 19.667 1.00 64.06 173 PRO A C 1
ATOM 1355 O O . PRO A 1 173 ? -0.112 -13.365 19.850 1.00 64.06 173 PRO A O 1
ATOM 1358 N N . LYS A 1 174 ? 2.127 -13.457 19.848 1.00 62.06 174 LYS A N 1
ATOM 1359 C CA . LYS A 1 174 ? 2.200 -14.823 20.373 1.00 62.06 174 LYS A CA 1
ATOM 1360 C C . LYS A 1 174 ? 1.822 -14.793 21.850 1.00 62.06 174 LYS A C 1
ATOM 1362 O O . LYS A 1 174 ? 2.643 -14.423 22.687 1.00 62.06 174 LYS A O 1
ATOM 1367 N N . ILE A 1 175 ? 0.590 -15.168 22.175 1.00 62.28 175 ILE A N 1
ATOM 1368 C CA . ILE A 1 175 ? 0.200 -15.392 23.567 1.00 62.28 175 ILE A CA 1
ATOM 1369 C C . ILE A 1 175 ? 0.707 -16.773 23.991 1.00 62.28 175 ILE A C 1
ATOM 1371 O O . ILE A 1 175 ? 0.620 -17.747 23.240 1.00 62.28 175 ILE A O 1
ATOM 1375 N N . GLN A 1 176 ? 1.286 -16.845 25.190 1.00 59.34 176 GLN A N 1
ATOM 1376 C CA . GLN A 1 176 ? 1.709 -18.107 25.795 1.00 59.34 176 GLN A CA 1
ATOM 1377 C C . GLN A 1 176 ? 0.497 -19.040 25.911 1.00 59.34 176 GLN A C 1
ATOM 1379 O O . GLN A 1 176 ? -0.566 -18.620 26.373 1.00 59.34 176 GLN A O 1
ATOM 1384 N N . ALA A 1 177 ? 0.655 -20.299 25.494 1.00 58.62 177 ALA A N 1
ATOM 1385 C CA . ALA A 1 177 ? -0.438 -21.27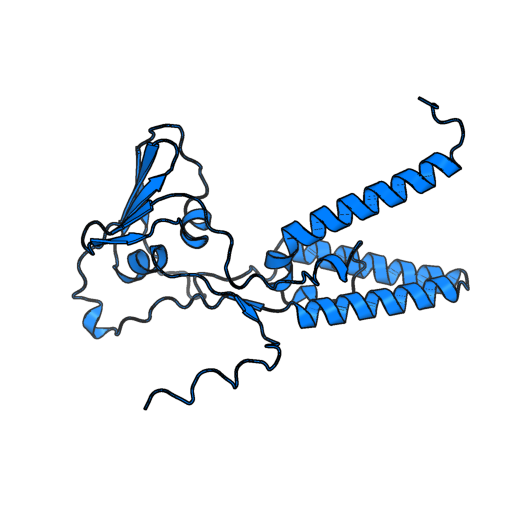0 25.411 1.00 58.62 177 ALA A CA 1
ATOM 1386 C C . ALA A 1 177 ? -1.207 -21.439 26.739 1.00 58.62 177 ALA A C 1
ATOM 1388 O O . ALA A 1 177 ? -2.412 -21.666 26.710 1.00 58.62 177 ALA A O 1
ATOM 1389 N N . GLU A 1 178 ? -0.547 -21.233 27.884 1.00 56.81 178 GLU A N 1
ATOM 1390 C CA . GLU A 1 178 ? -1.158 -21.296 29.220 1.00 56.81 178 GLU A CA 1
ATOM 1391 C C . GLU A 1 178 ? -2.197 -20.195 29.489 1.00 56.81 178 GLU A C 1
ATOM 1393 O O . GLU A 1 178 ? -3.183 -20.442 30.176 1.00 56.81 178 GLU A O 1
ATOM 1398 N N . ARG A 1 179 ? -2.045 -18.991 28.913 1.00 59.34 179 ARG A N 1
ATOM 1399 C CA . ARG A 1 179 ? -3.059 -17.923 29.033 1.00 59.34 179 ARG A CA 1
ATOM 1400 C C . ARG A 1 179 ? -4.207 -18.072 28.042 1.00 59.34 179 ARG A C 1
ATOM 1402 O O . ARG A 1 179 ? -5.232 -17.421 28.222 1.00 59.34 179 ARG A O 1
ATOM 1409 N N . ARG A 1 180 ? -4.059 -18.912 27.010 1.00 58.03 180 ARG A N 1
ATOM 1410 C CA . ARG A 1 180 ? -5.004 -18.994 25.886 1.00 58.03 180 ARG A CA 1
ATOM 1411 C C . ARG A 1 180 ? -6.404 -19.463 26.312 1.00 58.03 180 ARG A C 1
ATOM 1413 O O . ARG A 1 180 ? -7.382 -19.041 25.711 1.00 58.03 180 ARG A O 1
ATOM 1420 N N . GLY A 1 181 ? -6.503 -20.271 27.371 1.00 58.28 181 GLY A N 1
ATOM 1421 C CA . GLY A 1 181 ? -7.779 -20.748 27.923 1.00 58.28 181 GLY A CA 1
ATOM 1422 C C . GLY A 1 181 ? -8.493 -19.780 28.876 1.00 58.28 181 GLY A C 1
ATOM 1423 O O . GLY A 1 181 ? -9.629 -20.046 29.250 1.00 58.28 181 GLY A O 1
ATOM 1424 N N . ALA A 1 182 ? -7.850 -18.677 29.274 1.00 60.41 182 ALA A N 1
ATOM 1425 C CA . ALA A 1 182 ? -8.360 -17.750 30.290 1.00 60.41 182 ALA A CA 1
ATOM 1426 C C . ALA A 1 182 ? -8.702 -16.353 29.741 1.00 60.41 182 ALA A C 1
ATOM 1428 O O . ALA A 1 182 ? -9.090 -15.476 30.513 1.00 60.41 182 ALA A O 1
ATOM 1429 N N . LEU A 1 183 ? -8.527 -16.111 28.435 1.00 62.91 183 LEU A N 1
ATOM 1430 C CA . LEU A 1 183 ? -8.794 -14.792 27.858 1.00 62.91 183 LEU A CA 1
ATOM 1431 C C . LEU A 1 183 ? -10.293 -14.640 27.568 1.00 62.91 183 LEU A C 1
ATOM 1433 O O . LEU A 1 183 ? -10.855 -15.462 26.838 1.00 62.91 183 LEU A O 1
ATOM 1437 N N . PRO A 1 184 ? -10.949 -13.604 28.115 1.00 65.94 184 PRO A N 1
ATOM 1438 C CA . PRO A 1 184 ? -12.336 -13.315 27.795 1.00 65.94 184 PRO A CA 1
ATOM 1439 C C . PRO A 1 184 ? -12.472 -12.859 26.335 1.00 65.94 184 PRO A C 1
ATOM 1441 O O . PRO A 1 184 ? -11.521 -12.380 25.710 1.00 65.94 184 PRO A O 1
ATOM 1444 N N . ARG A 1 185 ? -13.685 -12.983 25.790 1.00 73.00 185 ARG A N 1
ATOM 1445 C CA . ARG A 1 185 ? -14.034 -12.395 24.490 1.00 73.00 185 ARG A CA 1
ATOM 1446 C C . ARG A 1 185 ? -13.788 -10.885 24.520 1.00 73.00 185 ARG A C 1
ATOM 1448 O O . ARG A 1 185 ? -14.128 -10.224 25.498 1.00 73.00 185 ARG A O 1
ATOM 1455 N N . SER A 1 186 ? -13.205 -10.354 23.447 1.00 81.50 186 SER A N 1
ATOM 1456 C CA . SER A 1 186 ? -12.893 -8.930 23.309 1.00 81.50 186 SER A CA 1
ATOM 1457 C C . SER A 1 186 ? -13.468 -8.412 21.998 1.00 81.50 186 SER A C 1
ATOM 1459 O O . SER A 1 186 ? -12.832 -8.493 20.950 1.00 81.50 186 SER A O 1
ATOM 1461 N N . ASP A 1 187 ? -14.704 -7.921 22.055 1.00 90.56 187 ASP A N 1
ATOM 1462 C CA . ASP A 1 187 ? -15.367 -7.331 20.895 1.00 90.56 187 ASP A CA 1
ATOM 1463 C C . ASP A 1 187 ? -14.764 -5.958 20.566 1.00 90.56 187 ASP A C 1
ATOM 1465 O O . ASP A 1 187 ? -14.370 -5.191 21.453 1.00 90.56 187 ASP A O 1
ATOM 1469 N N . VAL A 1 188 ? -14.695 -5.646 19.273 1.00 92.44 188 VAL A N 1
ATOM 1470 C CA . VAL A 1 188 ? -14.133 -4.397 18.750 1.00 92.44 188 VAL A CA 1
ATOM 1471 C C . VAL A 1 188 ? -15.219 -3.651 17.995 1.00 92.44 188 VAL A C 1
ATOM 1473 O O . VAL A 1 188 ? -15.925 -4.224 17.175 1.00 92.44 188 VAL A O 1
ATOM 1476 N N . VAL A 1 189 ? -15.346 -2.357 18.245 1.00 93.38 189 VAL A N 1
ATOM 1477 C CA . VAL A 1 189 ? -16.276 -1.477 17.547 1.00 93.38 189 VAL A CA 1
ATOM 1478 C C . VAL A 1 189 ? -15.487 -0.516 16.676 1.00 93.38 189 VAL A C 1
ATOM 1480 O O . VAL A 1 189 ? -14.549 0.127 17.141 1.00 93.38 189 VAL A O 1
ATOM 1483 N N . ILE A 1 190 ? -15.874 -0.412 15.412 1.00 93.75 190 ILE A N 1
ATOM 1484 C CA . ILE A 1 190 ? -15.307 0.517 14.442 1.00 93.75 190 ILE A CA 1
ATOM 1485 C C . ILE A 1 190 ? -16.381 1.548 14.107 1.00 93.75 190 ILE A C 1
ATOM 1487 O O . ILE A 1 190 ? -17.454 1.196 13.625 1.00 93.75 190 ILE A O 1
ATOM 1491 N N . TYR A 1 191 ? -16.083 2.815 14.350 1.00 93.38 191 TYR A N 1
ATOM 1492 C CA . TYR A 1 191 ? -16.905 3.952 13.963 1.00 93.38 191 TYR A CA 1
ATOM 1493 C C . TYR A 1 191 ? -16.286 4.638 12.756 1.00 93.38 191 TYR A C 1
ATOM 1495 O O . TYR A 1 191 ? -15.123 5.054 12.791 1.00 93.38 191 TYR A O 1
ATOM 1503 N N . TYR A 1 192 ? -17.070 4.777 11.697 1.00 93.25 192 TYR A N 1
ATOM 1504 C CA . TYR A 1 192 ? -16.661 5.461 10.483 1.00 93.25 192 TYR A CA 1
ATOM 1505 C C . TYR A 1 192 ? -17.109 6.935 10.505 1.00 93.25 192 TYR A C 1
ATOM 1507 O O . TYR A 1 192 ? -18.095 7.277 11.162 1.00 93.25 192 TYR A O 1
ATOM 1515 N N . PRO A 1 193 ? -16.414 7.836 9.785 1.00 90.50 193 PRO A N 1
ATOM 1516 C CA . PRO A 1 193 ? -16.769 9.258 9.736 1.00 90.50 193 PRO A CA 1
ATOM 1517 C C . PRO A 1 193 ? -18.151 9.553 9.137 1.00 90.50 193 PRO A C 1
ATOM 1519 O O . PRO A 1 193 ? -18.721 10.598 9.427 1.00 90.50 193 PRO A O 1
ATOM 1522 N N . ASN A 1 194 ? -18.696 8.646 8.324 1.00 90.50 194 ASN A N 1
ATOM 1523 C CA . ASN A 1 194 ? -20.029 8.749 7.721 1.00 90.50 194 ASN A CA 1
ATOM 1524 C C . ASN A 1 194 ? -21.173 8.356 8.679 1.00 90.50 194 ASN A C 1
ATOM 1526 O O . ASN A 1 194 ? -22.309 8.167 8.256 1.00 90.50 194 ASN A O 1
ATOM 1530 N N . GLY A 1 195 ? -20.878 8.180 9.970 1.00 89.94 195 GLY A N 1
ATOM 1531 C CA . GLY A 1 195 ? -21.856 7.753 10.971 1.00 89.94 195 GLY A CA 1
ATOM 1532 C C . GLY A 1 195 ? -22.157 6.254 10.949 1.00 89.94 195 GLY A C 1
ATOM 1533 O O . GLY A 1 195 ? -22.936 5.793 11.781 1.00 89.94 195 GLY A O 1
ATOM 1534 N N . ALA A 1 196 ? -21.537 5.488 10.046 1.00 92.81 196 ALA A N 1
ATOM 1535 C CA . ALA A 1 196 ? -21.663 4.040 10.022 1.00 92.81 196 ALA A CA 1
ATOM 1536 C C . ALA A 1 196 ? -20.868 3.394 11.166 1.00 92.81 196 ALA A C 1
ATOM 1538 O O . ALA A 1 196 ? -19.812 3.884 11.590 1.00 92.81 196 ALA A O 1
ATOM 1539 N N . MET A 1 197 ? -21.359 2.261 11.658 1.00 93.44 197 MET A N 1
ATOM 1540 C CA . MET A 1 197 ? -20.774 1.550 12.792 1.00 93.44 197 MET A CA 1
ATOM 1541 C C . MET A 1 197 ? -20.667 0.062 12.479 1.00 93.44 197 MET A C 1
ATOM 1543 O O . MET A 1 197 ? -21.650 -0.596 12.156 1.00 93.44 197 MET A O 1
ATOM 1547 N N . ARG A 1 198 ? -19.470 -0.503 12.628 1.00 93.38 198 ARG A N 1
ATOM 1548 C CA . ARG A 1 198 ? -19.240 -1.941 12.487 1.00 93.38 198 ARG A CA 1
ATOM 1549 C C . ARG A 1 198 ? -18.839 -2.534 13.829 1.00 93.38 198 ARG A C 1
ATOM 1551 O O . ARG A 1 198 ? -17.800 -2.184 14.387 1.00 93.38 198 ARG A O 1
ATOM 1558 N N . VAL A 1 199 ? -19.655 -3.448 14.339 1.00 93.56 199 VAL A N 1
ATOM 1559 C CA . VAL A 1 199 ? -19.358 -4.222 15.547 1.00 93.56 199 VAL A CA 1
ATOM 1560 C C . VAL A 1 199 ? -18.729 -5.535 15.116 1.00 93.56 199 VAL A C 1
ATOM 1562 O O . VAL A 1 199 ? -19.352 -6.356 14.449 1.00 93.56 199 VAL A O 1
ATOM 1565 N N . VAL A 1 200 ? -17.474 -5.730 15.490 1.00 92.75 200 VAL A N 1
ATOM 1566 C CA . VAL A 1 200 ? -16.720 -6.946 15.227 1.00 92.75 200 VAL A CA 1
ATOM 1567 C C . VAL A 1 200 ? -16.761 -7.815 16.475 1.00 92.75 200 VAL A C 1
ATOM 1569 O O . VAL A 1 200 ? -16.136 -7.502 17.491 1.00 92.75 200 VAL A O 1
ATOM 1572 N N . ARG A 1 201 ? -17.486 -8.928 16.386 1.00 91.50 201 ARG A N 1
ATOM 1573 C CA . ARG A 1 201 ? -17.456 -9.980 17.396 1.00 91.50 201 ARG A CA 1
ATOM 1574 C C . ARG A 1 201 ? -16.228 -10.843 17.172 1.00 91.50 201 ARG A C 1
ATOM 1576 O O . ARG A 1 201 ? -16.051 -11.411 16.093 1.00 91.50 201 ARG A O 1
ATOM 1583 N N . VAL A 1 202 ? -15.391 -10.946 18.196 1.00 86.56 202 VAL A N 1
ATOM 1584 C CA . VAL A 1 202 ? -14.113 -11.650 18.100 1.00 86.56 202 VAL A CA 1
ATOM 1585 C C . VAL A 1 202 ? -14.073 -12.787 19.113 1.00 86.56 202 VAL A C 1
ATOM 1587 O O . VAL A 1 202 ? -14.293 -12.590 20.306 1.00 86.56 202 VAL A O 1
ATOM 1590 N N . GLU A 1 203 ? -13.760 -13.995 18.643 1.00 80.81 203 GLU A N 1
ATOM 1591 C CA . GLU A 1 203 ? -13.702 -15.179 19.508 1.00 80.81 203 GLU A CA 1
ATOM 1592 C C . GLU A 1 203 ? -12.496 -15.147 20.468 1.00 80.81 203 GLU A C 1
ATOM 1594 O O . GLU A 1 203 ? -12.607 -15.590 21.607 1.00 80.81 203 GLU A O 1
ATOM 1599 N N . HIS A 1 204 ? -11.361 -14.592 20.025 1.00 78.06 204 HIS A N 1
ATOM 1600 C CA . HIS A 1 204 ? -10.092 -14.586 20.760 1.00 78.06 204 HIS A CA 1
ATOM 1601 C C . HIS A 1 204 ? -9.495 -13.174 20.855 1.00 78.06 204 HIS A C 1
ATOM 1603 O O . HIS A 1 204 ? -9.399 -12.464 19.854 1.00 78.06 204 HIS A O 1
ATOM 1609 N N . GLU A 1 205 ? -8.981 -12.787 22.026 1.00 79.06 205 GLU A N 1
ATOM 1610 C CA . GLU A 1 205 ? -8.341 -11.474 22.223 1.00 79.06 205 GLU A CA 1
ATOM 1611 C C . GLU A 1 205 ? -7.118 -11.249 21.307 1.00 79.06 205 GLU A C 1
ATOM 1613 O O . GLU A 1 205 ? -6.832 -10.115 20.925 1.00 79.06 205 GLU A O 1
ATOM 1618 N N . GLU A 1 206 ? -6.425 -12.324 20.898 1.00 78.75 206 GLU A N 1
ATOM 1619 C CA . GLU A 1 206 ? -5.316 -12.278 19.928 1.00 78.75 206 GLU A CA 1
ATOM 1620 C C . GLU A 1 206 ? -5.713 -11.505 18.659 1.00 78.75 206 GLU A C 1
ATOM 1622 O O . GLU A 1 206 ? -4.975 -10.630 18.212 1.00 78.75 206 GLU A O 1
ATOM 1627 N N . ILE A 1 207 ? -6.914 -11.776 18.138 1.00 81.00 207 ILE A N 1
ATOM 1628 C CA . ILE A 1 207 ? -7.451 -11.153 16.924 1.00 81.00 207 ILE A CA 1
ATOM 1629 C C . ILE A 1 207 ? -7.903 -9.717 17.214 1.00 81.00 207 ILE A C 1
ATOM 1631 O O . ILE A 1 207 ? -7.664 -8.822 16.407 1.00 81.00 207 ILE A O 1
ATOM 1635 N N . ALA A 1 208 ? -8.500 -9.461 18.382 1.00 84.50 208 ALA A N 1
ATOM 1636 C CA . ALA A 1 208 ? -8.926 -8.118 18.777 1.00 84.50 208 ALA A CA 1
ATOM 1637 C C . ALA A 1 208 ? -7.732 -7.151 18.847 1.00 84.50 208 ALA A C 1
ATOM 1639 O O . ALA A 1 208 ? -7.816 -6.015 18.386 1.00 84.50 208 ALA A O 1
ATOM 1640 N N . ARG A 1 209 ? -6.578 -7.618 19.343 1.00 83.25 209 ARG A N 1
ATOM 1641 C CA . ARG A 1 209 ? -5.332 -6.832 19.394 1.00 83.25 209 ARG A CA 1
ATOM 1642 C C . ARG A 1 209 ? -4.799 -6.451 18.012 1.00 83.25 209 ARG A C 1
ATOM 1644 O O . ARG A 1 209 ? -4.212 -5.376 17.882 1.00 83.25 209 ARG A O 1
ATOM 1651 N N . LEU A 1 210 ? -5.049 -7.264 16.981 1.00 84.44 210 LEU A N 1
ATOM 1652 C CA . LEU A 1 210 ? -4.654 -6.945 15.601 1.00 84.44 210 LEU A CA 1
ATOM 1653 C C . LEU A 1 210 ? -5.332 -5.666 15.092 1.00 84.44 210 LEU A C 1
ATOM 1655 O O . LEU A 1 210 ? -4.726 -4.924 14.324 1.00 84.44 210 LEU A O 1
ATOM 1659 N N . TYR A 1 211 ? -6.545 -5.354 15.564 1.00 87.50 211 TYR A N 1
ATOM 1660 C CA . TYR A 1 211 ? -7.233 -4.111 15.205 1.00 87.50 211 TYR A CA 1
ATOM 1661 C C . TYR A 1 211 ? -6.559 -2.858 15.779 1.00 87.50 211 TYR A C 1
ATOM 1663 O O . TYR A 1 211 ? -6.688 -1.787 15.190 1.00 87.50 211 TYR A O 1
ATOM 1671 N N . PHE A 1 212 ? -5.803 -2.975 16.875 1.00 86.69 212 PHE A N 1
ATOM 1672 C CA . PHE A 1 212 ? -5.121 -1.846 17.523 1.00 86.69 212 PHE A CA 1
ATOM 1673 C C . PHE A 1 212 ? -3.643 -1.722 17.127 1.00 86.69 212 PHE A C 1
ATOM 1675 O O . PHE A 1 212 ? -3.088 -0.617 17.148 1.00 86.69 212 PHE A O 1
ATOM 1682 N N . GLN A 1 213 ? -3.007 -2.825 16.725 1.00 84.06 213 GLN A N 1
ATOM 1683 C CA . GLN A 1 213 ? -1.588 -2.877 16.371 1.00 84.06 213 GLN A CA 1
ATOM 1684 C C . GLN A 1 213 ? -1.263 -1.957 15.189 1.00 84.06 213 GLN A C 1
ATOM 1686 O O . GLN A 1 213 ? -1.955 -1.958 14.175 1.00 84.06 213 GLN A O 1
ATOM 1691 N N . THR A 1 214 ? -0.222 -1.136 15.318 1.00 78.75 214 THR A N 1
ATOM 1692 C CA . THR A 1 214 ? 0.271 -0.298 14.219 1.00 78.75 214 THR A CA 1
ATOM 1693 C C . THR A 1 214 ? 1.149 -1.119 13.287 1.00 78.75 214 THR A C 1
ATOM 1695 O O . THR A 1 214 ? 2.087 -1.786 13.722 1.00 78.75 214 THR A O 1
ATOM 1698 N N . GLU A 1 215 ? 0.856 -1.055 11.994 1.00 76.69 215 GLU A N 1
ATOM 1699 C CA . GLU A 1 215 ? 1.642 -1.721 10.961 1.00 76.69 215 GLU A CA 1
ATOM 1700 C C . GLU A 1 215 ? 2.853 -0.866 10.585 1.00 76.69 215 GLU A C 1
ATOM 1702 O O . GLU A 1 215 ? 2.715 0.282 10.158 1.00 76.69 215 GLU A O 1
ATOM 1707 N N . HIS A 1 216 ? 4.045 -1.438 10.749 1.00 74.88 216 HIS A N 1
ATOM 1708 C CA . HIS A 1 216 ? 5.304 -0.791 10.404 1.00 74.88 216 HIS A CA 1
ATOM 1709 C C . HIS A 1 216 ? 5.958 -1.494 9.213 1.00 74.88 216 HIS A C 1
ATOM 1711 O O . HIS A 1 216 ? 6.075 -2.723 9.186 1.00 74.88 216 HIS A O 1
ATOM 1717 N N . ALA A 1 217 ? 6.407 -0.703 8.241 1.00 72.62 217 ALA A N 1
ATOM 1718 C CA . ALA A 1 217 ? 7.239 -1.173 7.143 1.00 72.62 217 ALA A CA 1
ATOM 1719 C C . ALA A 1 217 ? 8.702 -1.211 7.607 1.00 72.62 217 ALA A C 1
ATOM 1721 O O . ALA A 1 217 ? 9.300 -0.166 7.867 1.00 72.62 217 ALA A O 1
ATOM 1722 N N . GLN A 1 218 ? 9.275 -2.411 7.731 1.00 73.44 218 GLN A N 1
ATOM 1723 C CA . GLN A 1 218 ? 10.696 -2.595 8.026 1.00 73.44 218 GLN A CA 1
ATOM 1724 C C . GLN A 1 218 ? 11.454 -2.780 6.718 1.00 73.44 218 GLN A C 1
ATOM 1726 O O . GLN A 1 218 ? 11.308 -3.784 6.025 1.00 73.44 218 GLN A O 1
ATOM 1731 N N . TYR A 1 219 ? 12.269 -1.802 6.356 1.00 71.25 219 TYR A N 1
ATOM 1732 C CA . TYR A 1 219 ? 13.060 -1.874 5.137 1.00 71.25 219 TYR A CA 1
ATOM 1733 C C . TYR A 1 219 ? 14.344 -2.662 5.381 1.00 71.25 219 TYR A C 1
ATOM 1735 O O . TYR A 1 219 ? 14.993 -2.486 6.405 1.00 71.25 219 TYR A O 1
ATOM 1743 N N . LYS A 1 220 ? 14.737 -3.522 4.432 1.00 69.75 220 LYS A N 1
ATOM 1744 C CA . LYS A 1 220 ? 15.941 -4.362 4.598 1.00 69.75 220 LYS A CA 1
ATOM 1745 C C . LYS A 1 220 ? 17.241 -3.566 4.565 1.00 69.75 220 LYS A C 1
ATOM 1747 O O . LYS A 1 220 ? 18.244 -4.006 5.113 1.00 69.75 220 LYS A O 1
ATOM 1752 N N . ILE A 1 221 ? 17.215 -2.423 3.889 1.00 67.44 221 ILE A N 1
ATOM 1753 C CA . ILE A 1 221 ? 18.322 -1.478 3.833 1.00 67.44 221 ILE A CA 1
ATOM 1754 C C . ILE A 1 221 ? 17.890 -0.276 4.659 1.00 67.44 221 ILE A C 1
ATOM 1756 O O . ILE A 1 221 ? 17.137 0.580 4.187 1.00 67.44 221 ILE A O 1
ATOM 1760 N N . GLU A 1 222 ? 18.308 -0.263 5.917 1.00 63.78 222 GLU A N 1
ATOM 1761 C CA . GLU A 1 222 ? 18.192 0.885 6.806 1.00 63.78 222 GLU A CA 1
ATOM 1762 C C . GLU A 1 222 ? 19.413 1.777 6.553 1.00 63.78 222 GLU A C 1
ATOM 1764 O O . GLU A 1 222 ? 20.555 1.334 6.679 1.00 63.78 222 GLU A O 1
ATOM 1769 N N . GLY A 1 223 ? 19.187 3.015 6.107 1.00 52.31 223 GLY A N 1
ATOM 1770 C CA . GLY A 1 223 ? 20.263 3.997 6.006 1.00 52.31 223 GLY A CA 1
ATOM 1771 C C . GLY A 1 223 ? 20.788 4.269 7.411 1.00 52.31 223 GLY A C 1
ATOM 1772 O O . GLY A 1 223 ? 20.007 4.622 8.291 1.00 52.31 223 GLY A O 1
ATOM 1773 N N . GLY A 1 224 ? 22.082 4.057 7.641 1.00 45.19 224 GLY A N 1
ATOM 1774 C CA . GLY A 1 224 ? 22.709 4.242 8.947 1.00 45.19 224 GLY A CA 1
ATOM 1775 C C . GLY A 1 224 ? 22.634 5.692 9.424 1.00 45.19 224 GLY A C 1
ATOM 1776 O O . GLY A 1 224 ? 23.554 6.458 9.185 1.00 45.19 224 GLY A O 1
ATOM 1777 N N . HIS A 1 225 ? 21.551 6.059 10.109 1.00 43.53 225 HIS A N 1
ATOM 1778 C CA . HIS A 1 225 ? 21.417 7.309 10.866 1.00 43.53 225 HIS A CA 1
ATOM 1779 C C . HIS A 1 225 ? 20.525 7.141 12.110 1.00 43.53 225 HIS A C 1
ATOM 1781 O O . HIS A 1 225 ? 19.779 8.032 12.502 1.00 43.53 225 HIS A O 1
ATOM 1787 N N . THR A 1 226 ? 20.651 6.007 12.797 1.00 42.19 226 THR A N 1
ATOM 1788 C CA . THR A 1 226 ? 20.060 5.774 14.128 1.00 42.19 226 THR A CA 1
ATOM 1789 C C . THR A 1 226 ? 21.120 5.231 15.084 1.00 42.19 226 THR A C 1
ATOM 1791 O O . THR A 1 226 ? 21.000 4.154 15.651 1.00 42.19 226 THR A O 1
ATOM 1794 N N . ALA A 1 227 ? 22.195 6.004 15.264 1.00 36.31 227 ALA A N 1
ATOM 1795 C CA . ALA A 1 227 ? 23.176 5.803 16.335 1.00 36.31 227 ALA A CA 1
ATOM 1796 C C . ALA A 1 227 ? 23.260 6.998 17.309 1.00 36.31 227 ALA A C 1
ATOM 1798 O O . ALA A 1 227 ? 24.162 7.037 18.136 1.00 36.31 227 ALA A O 1
ATOM 1799 N N . MET A 1 228 ? 22.344 7.979 17.245 1.00 39.59 228 MET A N 1
ATOM 1800 C CA . MET A 1 228 ? 22.520 9.250 17.970 1.00 39.59 228 MET A CA 1
ATOM 1801 C C . MET A 1 228 ? 21.301 9.744 18.769 1.00 39.59 228 MET A C 1
ATOM 1803 O O . MET A 1 228 ? 21.125 10.946 18.909 1.00 39.59 228 MET A O 1
ATOM 1807 N N . HIS A 1 229 ? 20.464 8.854 19.322 1.00 38.78 229 HIS A N 1
ATOM 1808 C CA . HIS A 1 229 ? 19.401 9.279 20.259 1.00 38.78 229 HIS A CA 1
ATOM 1809 C C . HIS A 1 229 ? 19.200 8.403 21.510 1.00 38.78 229 HIS A C 1
ATOM 1811 O O . HIS A 1 229 ? 18.295 8.669 22.295 1.00 38.78 229 HIS A O 1
ATOM 1817 N N . THR A 1 230 ? 20.058 7.414 21.771 1.00 37.41 230 THR A N 1
ATOM 1818 C CA . THR A 1 230 ? 19.948 6.543 22.963 1.00 37.41 230 THR A CA 1
ATOM 1819 C C . THR A 1 230 ? 21.193 6.541 23.844 1.00 37.41 230 THR A C 1
ATOM 1821 O O . THR A 1 230 ? 21.538 5.516 24.416 1.00 37.41 230 THR A O 1
ATOM 1824 N N . LEU A 1 231 ? 21.865 7.685 23.989 1.00 41.09 231 LEU A N 1
ATOM 1825 C CA . LEU A 1 231 ? 22.852 7.903 25.050 1.00 41.09 231 LEU A CA 1
ATOM 1826 C C . LEU A 1 231 ? 22.802 9.368 25.491 1.00 41.09 231 LEU A C 1
ATOM 1828 O O . LEU A 1 231 ? 23.587 10.158 24.995 1.00 41.09 231 LEU A O 1
ATOM 1832 N N . THR A 1 232 ? 21.844 9.713 26.358 1.00 40.47 232 THR A N 1
ATOM 1833 C CA . THR A 1 232 ? 21.943 10.739 27.425 1.00 40.47 232 THR A CA 1
ATOM 1834 C C . THR A 1 232 ? 20.546 11.027 27.978 1.00 40.47 232 THR A C 1
ATOM 1836 O O . THR A 1 232 ? 19.926 12.021 27.616 1.00 40.47 232 THR A O 1
ATOM 1839 N N . GLN A 1 233 ? 20.044 10.140 28.835 1.00 37.91 233 GLN A N 1
ATOM 1840 C CA . GLN A 1 233 ? 19.298 10.511 30.043 1.00 37.91 233 GLN A CA 1
ATOM 1841 C C . GLN A 1 233 ? 19.595 9.424 31.080 1.00 37.91 233 GLN A C 1
ATOM 1843 O O . GLN A 1 233 ? 18.896 8.418 31.179 1.00 37.91 233 GLN A O 1
ATOM 1848 N N . GLY A 1 234 ? 20.740 9.599 31.737 1.00 37.25 234 GLY A N 1
ATOM 1849 C CA . GLY A 1 234 ? 20.989 9.129 33.095 1.00 37.25 234 GLY A CA 1
ATOM 1850 C C . GLY A 1 234 ? 20.937 10.337 34.017 1.00 37.25 234 GLY A C 1
ATOM 1851 O O . GLY A 1 234 ? 21.186 11.453 33.499 1.00 37.25 234 GLY A O 1
#

Solvent-accessible surface area (backbone atoms only — not comparable to full-atom values): 13764 Å² total; per-residue (Å²): 136,87,76,89,86,50,72,68,64,53,54,57,52,50,55,51,51,49,37,56,52,33,29,61,51,46,46,74,42,39,70,69,43,26,57,40,79,67,40,41,52,52,25,71,60,75,39,59,66,51,68,63,54,95,67,77,75,50,53,65,75,62,45,80,21,35,32,35,29,75,72,73,71,51,72,40,79,47,33,36,45,64,54,48,68,75,50,72,71,83,75,56,78,59,37,75,46,83,44,80,55,77,85,67,87,83,64,88,62,77,96,71,76,82,67,86,84,41,75,66,47,56,52,46,50,52,31,26,52,51,44,51,51,50,46,54,50,22,64,72,70,70,37,63,65,61,35,52,51,52,53,53,49,27,51,50,28,24,53,45,28,56,64,52,25,36,44,76,58,71,72,79,74,82,71,60,73,85,55,65,85,72,62,63,66,24,35,36,36,37,38,40,84,64,61,17,36,38,40,36,44,28,74,43,43,64,62,40,49,58,58,70,52,78,56,37,50,44,50,79,65,70,80,94,78,84,87,83,85,87,85,88,87,129

Mean predicted aligned error: 11.56 Å

Sequence (234 aa):
MHWINNFQSLQLDIVGIIAVLGEGSVTRNAQVTSLSWWSILPRFLPAPQALLEHERKYRLPTAPGIVAGAYSGTVKKEINFFAQLLHQRPLDDFEVELVEVVRNKEAKGPSFGPRPFGPLFWVTLLGSAMGLALIILSAHYDDGFALFSTVMLSMVSCTVGIGTRWDLAFREPKIQAERRGALPRSDVVIYYPNGAMRVVRVEHEEIARLYFQTEHAQYKIEGGHTAMHTLTQG

Foldseek 3Di:
DDPDDDPVVVVVVVLVVCLVVLLVVCLVCLLVLLQAPLLLAQFDRSCLCSNVPPDQDFFDDWAAWWKAKPPPRDIDRIWHPVNCVVVVDDDDFQAEAEAEDDDDPPDPDDPDGRDNDDPSNVVSVVRNVVLVVQCVVCVVVVPPPSNVVSVVSSVSSNVSSLQSRWDKPQDQPDDDPVCFVVFDWIWMWIADPSNYIYIYGYPGVSVVVSRVDTITIGRPDDDPDPPPDPPDDD

pLDDT: mean 75.79, std 13.74, range [36.31, 94.31]